Protein AF-A0A7J6MLP8-F1 (afdb_monomer_lite)

Sequence (323 aa):
MSVAGTSEKSMDPEAGYSSEPLSLLFGSACCRAPAQDYVPQVWLCFSTFCYLTLIATAVHICPDWTFDQYFQYGGRFAAWLFEHVPKAMVSLAIMFVFYILYRMRAQLGAALGLEEPSACEWFTVIGGDPLEWLPRELSGLLQSIERPSHDAVRQDLGSGTERTQLPSIVKSNDLFCEIRFGSNEIMRTRTYNNIGSRCSLRSALQLNVDTSHKGSSLVILVKSHTGAMSPELCRLSLSQREVIDLESNCLAYCDTTEPALYASQITGTAGFKWADSFFEEYHMIPRGRIWLRLSPIQDAGVKGYDFDDAELTVDEKLVSAAC

Secondary structure (DSSP, 8-state):
-----------------------S-S---------SSSHHHHHHHHHHHHHHHHHHHHHHH-TT--HHHHHHHHHHHHHHHHHHHHHHHHHHHHHHHHHHHHHHHHHHHHHTT---HHHHHHHHHH---TTSSS-HHHHHHHHHHS---GGGS-S-------------------EEEEEEETTS--EEPPPBPS-TT-------------SSSTT-EEEEEEEE--SSS--EEEEEEEEHHHHHHHHHHHHHHHHTS-HHHHHHHHTTSS-----GGGSEEEEPBSS-EEEE----------S----TT----------S---

Organism: Perkinsus chesapeaki (NCBI:txid330153)

pLDDT: mean 71.7, std 21.56, range [23.23, 98.06]

Structure (mmCIF, N/CA/C/O backbone):
data_AF-A0A7J6MLP8-F1
#
_entry.id   AF-A0A7J6MLP8-F1
#
loop_
_atom_site.group_PDB
_atom_site.id
_atom_site.type_symbol
_atom_site.label_atom_id
_atom_site.label_alt_id
_atom_site.label_comp_id
_atom_site.label_asym_id
_atom_site.label_entity_id
_atom_site.label_seq_id
_atom_site.pdbx_PDB_ins_code
_atom_site.Cartn_x
_atom_site.Cartn_y
_atom_site.Cartn_z
_atom_site.occupancy
_atom_site.B_iso_or_equiv
_atom_site.auth_seq_id
_atom_site.auth_comp_id
_atom_site.auth_asym_id
_atom_site.auth_atom_id
_atom_site.pdbx_PDB_model_num
ATOM 1 N N . MET A 1 1 ? -72.185 19.170 30.044 1.00 47.47 1 MET A N 1
ATOM 2 C CA . MET A 1 1 ? -73.231 19.783 29.195 1.00 47.47 1 MET A CA 1
ATOM 3 C C . MET A 1 1 ? -72.902 21.259 29.026 1.00 47.47 1 MET A C 1
ATOM 5 O O . MET A 1 1 ? -73.052 22.003 29.980 1.00 47.47 1 MET A O 1
ATOM 9 N N . SER A 1 2 ? -72.329 21.612 27.875 1.00 42.44 2 SER A N 1
ATOM 10 C CA . SER A 1 2 ? -71.905 22.940 27.378 1.00 42.44 2 SER A CA 1
ATOM 11 C C . SER A 1 2 ? -70.991 22.620 26.175 1.00 42.44 2 SER A C 1
ATOM 13 O O . SER A 1 2 ? -70.258 21.642 26.287 1.00 42.44 2 SER A O 1
ATOM 15 N N . VAL A 1 3 ? -70.934 23.261 25.009 1.00 42.25 3 VAL A N 1
ATOM 16 C CA . VAL A 1 3 ? -71.660 24.336 24.318 1.00 42.25 3 VAL A CA 1
ATOM 17 C C . VAL A 1 3 ? -71.315 24.149 22.821 1.00 42.25 3 VAL A C 1
ATOM 19 O O . VAL A 1 3 ? -70.331 23.499 22.475 1.00 42.25 3 VAL A O 1
ATOM 22 N N . ALA A 1 4 ? -72.177 24.680 21.959 1.00 48.50 4 ALA A N 1
ATOM 23 C CA . ALA A 1 4 ? -72.100 24.756 20.502 1.00 48.50 4 ALA A CA 1
ATOM 24 C C . ALA A 1 4 ? -70.848 25.462 19.926 1.00 48.50 4 ALA A C 1
ATOM 26 O O . ALA A 1 4 ? -70.193 26.241 20.613 1.00 48.50 4 ALA A O 1
ATOM 27 N N . GLY A 1 5 ? -70.598 25.273 18.622 1.00 41.00 5 GLY A N 1
ATOM 28 C CA . GLY A 1 5 ? -69.663 26.099 17.848 1.00 41.00 5 GLY A CA 1
ATOM 29 C C . GLY A 1 5 ? -69.389 25.585 16.431 1.00 41.00 5 GLY A C 1
ATOM 30 O O . GLY A 1 5 ? -68.389 24.921 16.196 1.00 41.00 5 GLY A O 1
ATOM 31 N N . THR A 1 6 ? -70.286 25.891 15.494 1.00 56.22 6 THR A N 1
ATOM 32 C CA . THR A 1 6 ? -70.113 25.787 14.030 1.00 56.22 6 THR A CA 1
ATOM 33 C C . THR A 1 6 ? -69.493 27.060 13.444 1.00 56.22 6 THR A C 1
ATOM 35 O O . THR A 1 6 ? -69.838 28.136 13.924 1.00 56.22 6 THR A O 1
ATOM 38 N N . SER A 1 7 ? -68.697 26.942 12.367 1.00 45.41 7 SER A N 1
ATOM 39 C CA . SER A 1 7 ? -68.606 27.858 11.192 1.00 45.41 7 SER A CA 1
ATOM 40 C C . SER A 1 7 ? -67.284 27.596 10.446 1.00 45.41 7 SER A C 1
ATOM 42 O O . SER A 1 7 ? -66.226 27.683 11.057 1.00 45.41 7 SER A O 1
ATOM 44 N N . GLU A 1 8 ? -67.304 27.070 9.211 1.00 46.97 8 GLU A N 1
ATOM 45 C CA . GLU A 1 8 ? -67.101 27.809 7.932 1.00 46.97 8 GLU A CA 1
ATOM 46 C C . GLU A 1 8 ? -65.915 28.797 7.976 1.00 46.97 8 GLU A C 1
ATOM 48 O O . GLU A 1 8 ? -65.874 29.663 8.841 1.00 46.97 8 GLU A O 1
ATOM 53 N N . LYS A 1 9 ? -64.951 28.799 7.042 1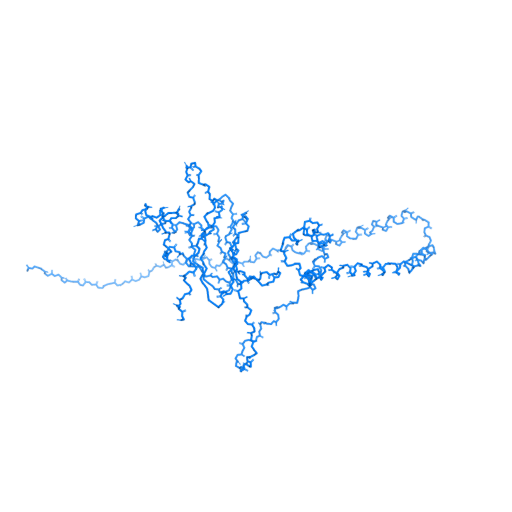.00 46.19 9 LYS A N 1
ATOM 54 C CA . LYS A 1 9 ? -65.157 28.982 5.596 1.00 46.19 9 LYS A CA 1
ATOM 55 C C . LYS A 1 9 ? -63.826 28.844 4.832 1.00 46.19 9 LYS A C 1
ATOM 57 O O . LYS A 1 9 ? -62.777 29.207 5.353 1.00 46.19 9 LYS A O 1
ATOM 62 N N . SER A 1 10 ? -63.906 28.369 3.590 1.00 56.56 10 SER A N 1
ATOM 63 C CA . SER A 1 10 ? -62.825 28.290 2.597 1.00 56.56 10 SER A CA 1
ATOM 64 C C . SER A 1 10 ? -62.309 29.657 2.138 1.00 56.56 10 SER A C 1
ATOM 66 O O . SER A 1 10 ? -63.129 30.547 1.900 1.00 56.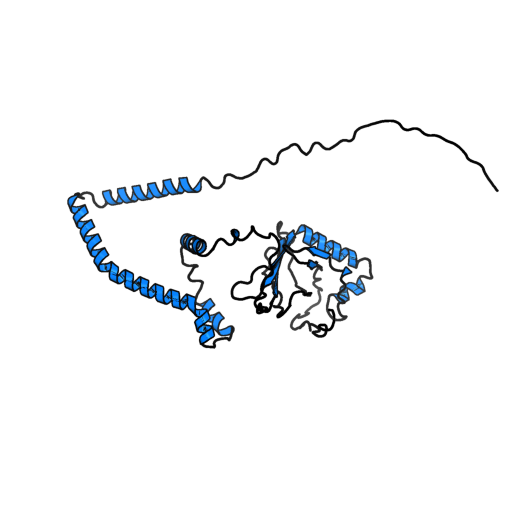56 10 SER A O 1
ATOM 68 N N . MET A 1 11 ? -61.007 29.762 1.853 1.00 45.56 11 MET A N 1
ATOM 69 C CA . MET A 1 11 ? -60.470 30.670 0.830 1.00 45.56 11 MET A CA 1
ATOM 70 C C . MET A 1 11 ? -58.994 30.341 0.532 1.00 45.56 11 MET A C 1
ATOM 72 O O . MET A 1 11 ? -58.119 30.678 1.321 1.00 45.56 11 MET A O 1
ATOM 76 N N . ASP A 1 12 ? -58.733 29.706 -0.613 1.00 52.53 12 ASP A N 1
ATOM 77 C CA . ASP A 1 12 ? -57.520 29.981 -1.399 1.00 52.53 12 ASP A CA 1
ATOM 78 C C . ASP A 1 12 ? -57.769 31.310 -2.139 1.00 52.53 12 ASP A C 1
ATOM 80 O O . ASP A 1 12 ? -58.921 31.563 -2.527 1.00 52.53 12 ASP A O 1
ATOM 84 N N . PRO A 1 13 ? -56.760 32.184 -2.329 1.00 57.34 13 PRO A N 1
ATOM 85 C CA . PRO A 1 13 ? -55.984 32.075 -3.567 1.00 57.34 13 PRO A CA 1
ATOM 86 C C . PRO A 1 13 ? -54.526 32.591 -3.528 1.00 57.34 13 PRO A C 1
ATOM 88 O O . PRO A 1 13 ? -54.127 33.398 -2.697 1.00 57.34 13 PRO A O 1
ATOM 91 N N . GLU A 1 14 ? -53.804 32.164 -4.567 1.00 40.06 14 GLU A N 1
ATOM 92 C CA . GLU A 1 14 ? -52.766 32.893 -5.312 1.00 40.06 14 GLU A CA 1
ATOM 93 C C . GLU A 1 14 ? -51.363 33.140 -4.716 1.00 40.06 14 GLU A C 1
ATOM 95 O O . GLU A 1 14 ? -51.122 33.973 -3.854 1.00 40.06 14 GLU A O 1
ATOM 100 N N . ALA A 1 15 ? -50.415 32.445 -5.359 1.00 44.78 15 ALA A N 1
ATOM 101 C CA . ALA A 1 15 ? -49.285 33.003 -6.109 1.00 44.78 15 ALA A CA 1
ATOM 102 C C . ALA A 1 15 ? -48.322 33.973 -5.399 1.00 44.78 15 ALA A C 1
ATOM 104 O O . ALA A 1 15 ? -48.631 35.132 -5.143 1.00 44.78 15 ALA A O 1
ATOM 105 N N . GLY A 1 16 ? -47.057 33.554 -5.285 1.00 38.72 16 GLY A N 1
ATOM 106 C CA . GLY A 1 16 ? -45.963 34.502 -5.089 1.00 38.72 16 GLY A CA 1
ATOM 107 C C . GLY A 1 16 ? -44.602 33.878 -4.799 1.00 38.72 16 GLY A C 1
ATOM 108 O O . GLY A 1 16 ? -44.262 33.669 -3.646 1.00 38.72 16 GLY A O 1
ATOM 109 N N . TYR A 1 17 ? -43.807 33.696 -5.857 1.00 42.09 17 TYR A N 1
ATOM 110 C CA . TYR A 1 17 ? -42.336 33.652 -5.855 1.00 42.09 17 TYR A CA 1
ATOM 111 C C . TYR A 1 17 ? -41.632 32.483 -5.141 1.00 42.09 17 TYR A C 1
ATOM 113 O O . TYR A 1 17 ? -41.118 32.604 -4.032 1.00 42.09 17 TYR A O 1
ATOM 121 N N . SER A 1 18 ? -41.446 31.385 -5.881 1.00 42.28 18 SER A N 1
ATOM 122 C CA . SER A 1 18 ? -40.300 30.493 -5.689 1.00 42.28 18 SER A CA 1
ATOM 123 C C . SER A 1 18 ? -39.035 31.191 -6.202 1.00 42.28 18 SER A C 1
ATOM 125 O O . SER A 1 18 ? -38.785 31.259 -7.407 1.00 42.28 18 SER A O 1
ATOM 127 N N . SER A 1 19 ? -38.232 31.736 -5.293 1.00 46.69 19 SER A N 1
ATOM 128 C CA . SER A 1 19 ? -36.859 32.139 -5.586 1.00 46.69 19 SER A CA 1
ATOM 129 C C . SER A 1 19 ? -35.996 30.883 -5.738 1.00 46.69 19 SER A C 1
ATOM 131 O O . SER A 1 19 ? -35.393 30.414 -4.773 1.00 46.69 19 SER A O 1
ATOM 133 N N . GLU A 1 20 ? -35.965 30.314 -6.942 1.00 46.53 20 GLU A N 1
ATOM 134 C CA . GLU A 1 20 ? -34.919 29.365 -7.315 1.00 46.53 20 GLU A CA 1
ATOM 135 C C . GLU A 1 20 ? -33.574 30.110 -7.365 1.00 46.53 20 GLU A C 1
ATOM 137 O O . GLU A 1 20 ? -33.460 31.129 -8.057 1.00 46.53 20 GLU A O 1
ATOM 142 N N . PRO A 1 21 ? -32.534 29.658 -6.643 1.00 47.53 21 PRO A N 1
ATOM 143 C CA . PRO A 1 21 ? -31.209 30.224 -6.804 1.00 47.53 21 PRO A CA 1
ATOM 144 C C . PRO A 1 21 ? -30.649 29.834 -8.178 1.00 47.53 21 PRO A C 1
ATOM 146 O O . PRO A 1 21 ? -30.318 28.682 -8.451 1.00 47.53 21 PRO A O 1
ATOM 149 N N . LEU A 1 22 ? -30.516 30.848 -9.032 1.00 47.91 22 LEU A N 1
ATOM 150 C CA . LEU A 1 22 ? -29.732 30.900 -10.268 1.00 47.91 22 LEU A CA 1
ATOM 151 C C . LEU A 1 22 ? -28.233 30.640 -9.991 1.00 47.91 22 LEU A C 1
ATOM 153 O O . LEU A 1 22 ? -27.398 31.534 -10.110 1.00 47.91 22 LEU A O 1
ATOM 157 N N . SER A 1 23 ? -27.865 29.416 -9.608 1.00 50.56 23 SER A N 1
ATOM 158 C CA . SER A 1 23 ? -26.462 29.004 -9.414 1.00 50.56 23 SER A CA 1
ATOM 159 C C . SER A 1 23 ? -25.991 27.902 -10.374 1.00 50.56 23 SER A C 1
ATOM 161 O O . SER A 1 23 ? -24.865 27.430 -10.259 1.00 50.56 23 SER A O 1
ATOM 163 N N . LEU A 1 24 ? -26.793 27.544 -11.384 1.00 47.94 24 LEU A N 1
ATOM 164 C CA . LEU A 1 24 ? -26.486 26.473 -12.349 1.00 47.94 24 LEU A CA 1
ATOM 165 C C . LEU A 1 24 ? -26.006 26.942 -13.738 1.00 47.94 24 LEU A C 1
ATOM 167 O O . LEU A 1 24 ? -26.039 26.167 -14.690 1.00 47.94 24 LEU A O 1
ATOM 171 N N . LEU A 1 25 ? -25.527 28.183 -13.882 1.00 45.25 25 LEU A N 1
ATOM 172 C CA . LEU A 1 25 ? -25.041 28.709 -15.173 1.00 45.25 25 LEU A CA 1
ATOM 173 C C . LEU A 1 25 ? -23.722 29.494 -15.087 1.00 45.25 25 LEU A C 1
ATOM 175 O O . LEU A 1 25 ? -23.484 30.409 -15.869 1.00 45.25 25 LEU A O 1
ATOM 179 N N . PHE A 1 26 ? -22.814 29.089 -14.200 1.00 43.75 26 PHE A N 1
ATOM 180 C CA . PHE A 1 26 ? -21.390 29.338 -14.424 1.00 43.75 26 PHE A CA 1
ATOM 181 C C . PHE A 1 26 ? -20.698 28.003 -14.627 1.00 43.75 26 PHE A C 1
ATOM 183 O O . PHE A 1 26 ? -20.477 27.231 -13.698 1.00 43.75 26 PHE A O 1
ATOM 190 N N . GLY A 1 27 ? -20.446 27.723 -15.904 1.00 43.41 27 GLY A N 1
ATOM 191 C CA . GLY A 1 27 ? -19.809 26.512 -16.364 1.00 43.41 27 GLY A CA 1
ATOM 192 C C . GLY A 1 27 ? -18.527 26.234 -15.594 1.00 43.41 27 GLY A C 1
ATOM 193 O O . GLY A 1 27 ? -17.646 27.086 -15.477 1.00 43.41 27 GLY A O 1
ATOM 194 N N . SER A 1 28 ? -18.409 24.991 -15.136 1.00 44.16 28 SER A N 1
ATOM 195 C CA . SER A 1 28 ? -17.126 24.354 -14.880 1.00 44.16 28 SER A CA 1
ATOM 196 C C . SER A 1 28 ? -16.367 24.249 -16.204 1.00 44.16 28 SER A C 1
ATOM 198 O O . SER A 1 28 ? -16.255 23.185 -16.811 1.00 44.16 28 SER A O 1
ATOM 200 N N . ALA A 1 29 ? -15.845 25.382 -16.668 1.00 43.12 29 ALA A N 1
ATOM 201 C CA . ALA A 1 29 ? -14.726 25.429 -17.581 1.00 43.12 29 ALA A CA 1
ATOM 202 C C . ALA A 1 29 ? -13.531 24.848 -16.823 1.00 43.12 29 ALA A C 1
ATOM 204 O O . ALA A 1 29 ? -12.797 25.545 -16.136 1.00 43.12 29 ALA A O 1
ATOM 205 N N . CYS A 1 30 ? -13.436 23.522 -16.866 1.00 45.97 30 CYS A N 1
ATOM 206 C CA . CYS A 1 30 ? -12.238 22.814 -17.274 1.00 45.97 30 CYS A CA 1
ATOM 207 C C . CYS A 1 30 ? -10.933 23.580 -16.979 1.00 45.97 30 CYS A C 1
ATOM 209 O O . CYS A 1 30 ? -10.235 24.015 -17.892 1.00 45.97 30 CYS A O 1
ATOM 211 N N . CYS A 1 31 ? -10.567 23.701 -15.701 1.00 46.97 31 CYS A N 1
ATOM 212 C CA . CYS A 1 31 ? -9.193 23.987 -15.288 1.00 46.97 31 CYS A CA 1
ATOM 213 C C . CYS A 1 31 ? -8.330 22.742 -15.549 1.00 46.97 31 CYS A C 1
ATOM 215 O O . CYS A 1 31 ? -7.782 22.129 -14.635 1.00 46.97 31 CYS A O 1
ATOM 217 N N . ARG A 1 32 ? -8.239 22.328 -16.815 1.00 47.62 32 ARG A N 1
ATOM 218 C CA . ARG A 1 32 ? -7.214 21.403 -17.284 1.00 47.62 32 ARG A CA 1
ATOM 219 C C . ARG A 1 32 ? -5.984 22.265 -17.529 1.00 47.62 32 ARG A C 1
ATOM 221 O O . ARG A 1 32 ? -5.843 22.862 -18.589 1.00 47.62 32 ARG A O 1
ATOM 228 N N . ALA A 1 33 ? -5.164 22.412 -16.493 1.00 46.22 33 ALA A N 1
ATOM 229 C CA . ALA A 1 33 ? -3.902 23.131 -16.575 1.00 46.22 33 ALA A CA 1
ATOM 230 C C . ALA A 1 33 ? -3.068 22.576 -17.753 1.00 46.22 33 ALA A C 1
ATOM 232 O O . ALA A 1 33 ? -2.762 21.380 -17.752 1.00 46.22 33 ALA A O 1
ATOM 233 N N . PRO A 1 34 ? -2.692 23.392 -18.754 1.00 51.44 34 PRO A N 1
ATOM 234 C CA . PRO A 1 34 ? -1.777 22.984 -19.814 1.00 51.44 34 PRO A CA 1
ATOM 235 C C . PRO A 1 34 ? -0.342 23.029 -19.271 1.00 51.44 34 PRO A C 1
ATOM 237 O O . PRO A 1 34 ? 0.439 23.917 -19.593 1.00 51.44 34 PRO A O 1
ATOM 240 N N . ALA A 1 35 ? -0.000 22.106 -18.372 1.00 51.00 35 ALA A N 1
ATOM 241 C CA . ALA A 1 35 ? 1.326 22.060 -17.751 1.00 51.00 35 ALA A CA 1
ATOM 242 C C . ALA A 1 35 ? 2.314 21.128 -18.480 1.00 51.00 35 ALA A C 1
ATOM 244 O O . ALA A 1 35 ? 3.440 20.968 -18.018 1.00 51.00 35 ALA A O 1
ATOM 245 N N . GLN A 1 36 ? 1.924 20.501 -19.598 1.00 53.94 36 GLN A N 1
ATOM 246 C CA . GLN A 1 36 ? 2.657 19.345 -20.134 1.00 53.94 36 GLN A CA 1
ATOM 247 C C . GLN A 1 36 ? 3.351 19.548 -21.492 1.00 53.94 36 GLN A C 1
ATOM 249 O O . GLN A 1 36 ? 4.053 18.645 -21.934 1.00 53.94 36 GLN A O 1
ATOM 254 N N . ASP A 1 37 ? 3.272 20.738 -22.101 1.00 54.44 37 ASP A N 1
ATOM 255 C CA . ASP A 1 37 ? 3.824 20.965 -23.453 1.00 54.44 37 ASP A CA 1
ATOM 256 C C . ASP A 1 37 ? 5.150 21.756 -23.499 1.00 54.44 37 ASP A C 1
ATOM 258 O O . ASP A 1 37 ? 5.745 21.899 -24.566 1.00 54.44 37 ASP A O 1
ATOM 262 N N . TYR A 1 38 ? 5.677 22.236 -22.363 1.00 56.50 38 TYR A N 1
ATOM 263 C CA . TYR A 1 38 ? 6.910 23.051 -22.340 1.00 56.50 38 TYR A CA 1
ATOM 264 C C . TYR A 1 38 ? 8.215 22.256 -22.162 1.00 56.50 38 TYR A C 1
ATOM 266 O O . TYR A 1 38 ? 9.290 22.742 -22.516 1.00 56.50 38 TYR A O 1
ATOM 274 N N . VAL A 1 39 ? 8.147 21.020 -21.659 1.00 63.91 39 VAL A N 1
ATOM 275 C CA . VAL A 1 39 ? 9.326 20.160 -21.447 1.00 63.91 39 VAL A CA 1
ATOM 276 C C . VAL A 1 39 ? 10.083 19.810 -22.747 1.00 63.91 39 VAL A C 1
ATOM 278 O O . VAL A 1 39 ? 11.316 19.878 -22.731 1.00 63.91 39 VAL A O 1
ATOM 281 N N . PRO A 1 40 ? 9.435 19.499 -23.893 1.00 72.62 40 PRO A N 1
ATOM 282 C CA . PRO A 1 40 ? 10.177 19.086 -25.087 1.00 72.62 40 PRO A CA 1
ATOM 283 C C . PRO A 1 40 ? 10.980 20.223 -25.741 1.00 72.62 40 PRO A C 1
ATOM 285 O O . PRO A 1 40 ? 12.038 19.968 -26.313 1.00 72.62 40 PRO A O 1
ATOM 288 N N . GLN A 1 41 ? 10.536 21.482 -25.635 1.00 80.88 41 GLN A N 1
ATOM 289 C CA . GLN A 1 41 ? 11.230 22.616 -26.265 1.00 80.88 41 GLN A CA 1
ATOM 290 C C . GLN A 1 41 ? 12.521 22.993 -25.530 1.00 80.88 41 GLN A C 1
ATOM 292 O O . GLN A 1 41 ? 13.547 23.229 -26.167 1.00 80.88 41 GLN A O 1
ATOM 297 N N . VAL A 1 42 ? 12.500 22.995 -24.193 1.00 82.81 42 VAL A N 1
ATOM 298 C CA . VAL A 1 42 ? 13.695 23.287 -23.383 1.00 82.81 42 VAL A CA 1
ATOM 299 C C . VAL A 1 42 ? 14.760 22.206 -23.586 1.00 82.81 42 VAL A C 1
ATOM 301 O O . VAL A 1 42 ? 15.937 22.528 -23.755 1.00 82.81 42 VAL A O 1
ATOM 304 N N . TRP A 1 43 ? 14.349 20.935 -23.651 1.00 83.94 43 TRP A N 1
ATOM 305 C CA . TRP A 1 43 ? 15.262 19.816 -23.895 1.00 83.94 43 TRP A CA 1
ATOM 306 C C . TRP A 1 43 ? 15.900 19.873 -25.290 1.00 83.94 43 TRP A C 1
ATOM 308 O O . TRP A 1 43 ? 17.110 19.681 -25.420 1.00 83.94 43 TRP A O 1
ATOM 318 N N . LEU A 1 44 ? 15.130 20.224 -26.328 1.00 86.56 44 LEU A N 1
ATOM 319 C CA . LEU A 1 44 ? 15.653 20.370 -27.690 1.00 86.56 44 LEU A CA 1
ATOM 320 C C . LEU A 1 44 ? 16.686 21.506 -27.792 1.00 86.56 44 LEU A C 1
ATOM 322 O O . LEU A 1 44 ? 17.754 21.322 -28.384 1.00 86.56 44 LEU A O 1
ATOM 326 N N . CYS A 1 45 ? 16.400 22.663 -27.186 1.00 91.38 45 CYS A N 1
ATOM 327 C CA . CYS A 1 45 ? 17.328 23.795 -27.151 1.00 91.38 45 CYS A CA 1
ATOM 328 C C . CYS A 1 45 ? 18.623 23.440 -26.410 1.00 91.38 45 CYS A C 1
ATOM 330 O O . CYS A 1 45 ? 19.714 23.724 -26.908 1.00 91.38 45 CYS A O 1
ATOM 332 N N . PHE A 1 46 ? 18.512 22.770 -25.260 1.00 92.38 46 PHE A N 1
ATOM 333 C CA . PHE A 1 46 ? 19.667 22.321 -24.486 1.00 92.38 46 PHE A CA 1
ATOM 334 C C . PHE A 1 46 ? 20.512 21.294 -25.255 1.00 92.38 46 PHE A C 1
ATOM 336 O O . PHE A 1 46 ? 21.720 21.475 -25.391 1.00 92.38 46 PHE A O 1
ATOM 343 N N . SER A 1 47 ? 19.883 20.272 -25.846 1.00 87.44 47 SER A N 1
ATOM 344 C CA . SER A 1 47 ? 20.573 19.263 -26.663 1.00 87.44 47 SER A CA 1
ATOM 345 C C . SER A 1 47 ? 21.304 19.895 -27.850 1.00 87.44 47 SER A C 1
ATOM 347 O O . SER A 1 47 ? 22.450 19.546 -28.137 1.00 87.44 47 SER A O 1
ATOM 349 N N . THR A 1 48 ? 20.671 20.858 -28.525 1.00 92.19 48 THR A N 1
ATOM 350 C CA . THR A 1 48 ? 21.280 21.573 -29.657 1.00 92.19 48 THR A CA 1
ATOM 351 C C . THR A 1 48 ? 22.485 22.395 -29.204 1.00 92.19 48 THR A C 1
ATOM 353 O O . THR A 1 48 ? 23.535 22.351 -29.844 1.00 92.19 48 THR A O 1
ATOM 356 N N . PHE A 1 49 ? 22.375 23.095 -28.072 1.00 95.81 49 PHE A N 1
ATOM 357 C CA . PHE A 1 49 ? 23.486 23.847 -27.490 1.00 95.81 49 PHE A CA 1
ATOM 358 C C . PHE A 1 49 ? 24.662 22.936 -27.112 1.00 95.81 49 PHE A C 1
ATOM 360 O O . PHE A 1 49 ? 25.808 23.244 -27.452 1.00 95.81 49 PHE A O 1
ATOM 367 N N . CYS A 1 50 ? 24.398 21.787 -26.480 1.00 92.75 50 CYS A N 1
ATOM 368 C CA . CYS A 1 50 ? 25.430 20.803 -26.160 1.00 92.75 50 CYS A CA 1
ATOM 369 C C . CYS A 1 50 ? 26.127 20.285 -27.424 1.00 92.75 50 CYS A C 1
ATOM 371 O O . CYS A 1 50 ? 27.355 20.259 -27.458 1.00 92.75 50 CYS A O 1
ATOM 373 N N . TYR A 1 51 ? 25.372 19.949 -28.475 1.00 90.75 51 TYR A N 1
ATOM 374 C CA . TYR A 1 51 ? 25.930 19.502 -29.755 1.00 90.75 51 TYR A CA 1
ATOM 375 C C . TYR A 1 51 ? 26.823 20.558 -30.408 1.00 90.75 51 TYR A C 1
ATOM 377 O O . TYR A 1 51 ? 27.947 20.253 -30.807 1.00 90.75 51 TYR A O 1
ATOM 385 N N . LEU A 1 52 ? 26.349 21.803 -30.493 1.00 90.94 52 LEU A N 1
ATOM 386 C CA . LEU A 1 52 ? 27.120 22.904 -31.071 1.00 90.94 52 LEU A CA 1
ATOM 387 C C . LEU A 1 52 ? 28.388 23.190 -30.263 1.00 90.94 52 LEU A C 1
ATOM 389 O O . LEU A 1 52 ? 29.442 23.409 -30.854 1.00 90.94 52 LEU A O 1
ATOM 393 N N . THR A 1 53 ? 28.308 23.127 -28.932 1.00 91.19 53 THR A N 1
ATOM 394 C CA . THR A 1 53 ? 29.479 23.273 -28.057 1.00 91.19 53 THR A CA 1
ATOM 395 C C . THR A 1 53 ? 30.492 22.161 -28.316 1.00 91.19 53 THR A C 1
ATOM 397 O O . THR A 1 53 ? 31.669 22.447 -28.501 1.00 91.19 53 THR A O 1
ATOM 400 N N . LEU A 1 54 ? 30.042 20.907 -28.421 1.00 89.50 54 LEU A N 1
ATOM 401 C CA . LEU A 1 54 ? 30.905 19.756 -28.707 1.00 89.50 54 LEU A CA 1
ATOM 402 C C . LEU A 1 54 ? 31.607 19.891 -30.066 1.00 89.50 54 LEU A C 1
ATOM 404 O O . LEU A 1 54 ? 32.810 19.652 -30.164 1.00 89.50 54 LEU A O 1
ATOM 408 N N . ILE A 1 55 ? 30.877 20.332 -31.096 1.00 83.31 55 ILE A N 1
ATOM 409 C CA . ILE A 1 55 ? 31.428 20.588 -32.433 1.00 83.31 55 ILE A CA 1
ATOM 410 C C . ILE A 1 55 ? 32.443 21.735 -32.384 1.00 83.31 55 ILE A C 1
ATOM 412 O O . ILE A 1 55 ? 33.545 21.593 -32.908 1.00 83.31 55 ILE A O 1
ATOM 416 N N . ALA A 1 56 ? 32.113 22.852 -31.733 1.00 82.12 56 ALA A N 1
ATOM 417 C CA . ALA A 1 56 ? 33.014 23.996 -31.611 1.00 82.12 56 ALA A CA 1
ATOM 418 C C . ALA A 1 56 ? 34.298 23.631 -30.852 1.00 82.12 56 ALA A C 1
ATOM 420 O O . ALA A 1 56 ? 35.393 23.993 -31.281 1.00 82.12 56 ALA A O 1
ATOM 421 N N . THR A 1 57 ? 34.185 22.862 -29.765 1.00 85.94 57 THR A N 1
ATOM 422 C CA . THR A 1 57 ? 35.334 22.334 -29.023 1.00 85.94 57 THR A CA 1
ATOM 423 C C . THR A 1 57 ? 36.172 21.391 -29.886 1.00 85.94 57 THR A C 1
ATOM 425 O O . THR A 1 57 ? 37.393 21.513 -29.885 1.00 85.94 57 THR A O 1
ATOM 428 N N . ALA A 1 58 ? 35.551 20.503 -30.669 1.00 81.25 58 ALA A N 1
ATOM 429 C CA . ALA A 1 58 ? 36.271 19.612 -31.580 1.00 81.25 58 ALA A CA 1
ATOM 430 C C . ALA A 1 58 ? 37.044 20.388 -32.662 1.00 81.25 58 ALA A C 1
ATOM 432 O O . ALA A 1 58 ? 38.212 20.096 -32.907 1.00 81.25 58 ALA A O 1
ATOM 433 N N . VAL A 1 59 ? 36.430 21.419 -33.253 1.00 81.06 59 VAL A N 1
ATOM 434 C CA . VAL A 1 59 ? 37.087 22.306 -34.231 1.00 81.06 59 VAL A CA 1
ATOM 435 C C . VAL A 1 59 ? 38.237 23.086 -33.587 1.00 81.06 59 VAL A C 1
ATOM 437 O O . VAL A 1 59 ? 39.288 23.246 -34.200 1.00 81.06 59 VAL A O 1
ATOM 440 N N . HIS A 1 60 ? 38.071 23.549 -32.345 1.00 81.56 60 HIS A N 1
ATOM 441 C CA . HIS A 1 60 ? 39.098 24.324 -31.647 1.00 81.56 60 HIS A CA 1
ATOM 442 C C . HIS A 1 60 ? 40.300 23.477 -31.205 1.00 81.56 60 HIS A C 1
ATOM 444 O O . HIS A 1 60 ? 41.436 23.936 -31.285 1.00 81.56 60 HIS A O 1
ATOM 450 N N . ILE A 1 61 ? 40.063 22.241 -30.754 1.00 82.19 61 ILE A N 1
ATOM 451 C CA . ILE A 1 61 ? 41.124 21.308 -30.342 1.00 82.19 61 ILE A CA 1
ATOM 452 C C . ILE A 1 61 ? 41.882 20.756 -31.559 1.00 82.19 61 ILE A C 1
ATOM 454 O O . ILE A 1 61 ? 43.065 20.435 -31.448 1.00 82.19 61 ILE A O 1
ATOM 458 N N . CYS A 1 62 ? 41.232 20.661 -32.722 1.00 77.12 62 CYS A N 1
ATOM 459 C CA . CYS A 1 62 ? 41.816 20.084 -33.932 1.00 77.12 62 CYS A CA 1
ATOM 460 C C . CYS A 1 62 ? 41.833 21.089 -35.104 1.00 77.12 62 CYS A C 1
ATOM 462 O O . CYS A 1 62 ? 41.131 20.871 -36.094 1.00 77.12 62 CYS A O 1
ATOM 464 N N . PRO A 1 63 ? 42.638 22.170 -35.030 1.00 72.31 63 PRO A N 1
ATOM 465 C CA . PRO A 1 63 ? 42.640 23.236 -36.037 1.00 72.31 63 PRO A CA 1
ATOM 466 C C . PRO A 1 63 ? 43.134 22.792 -37.426 1.00 72.31 63 PRO A C 1
ATOM 468 O O . PRO A 1 63 ? 42.739 23.389 -38.422 1.00 72.31 63 PRO A O 1
ATOM 471 N N . ASP A 1 64 ? 43.928 21.717 -37.509 1.00 77.81 64 ASP A N 1
ATOM 472 C CA . ASP A 1 64 ? 44.537 21.221 -38.756 1.00 77.81 64 ASP A CA 1
ATOM 473 C C . ASP A 1 64 ? 43.891 19.927 -39.283 1.00 77.81 64 ASP A C 1
ATOM 475 O O . ASP A 1 64 ? 44.523 19.141 -39.997 1.00 77.81 64 ASP A O 1
ATOM 479 N N . TRP A 1 65 ? 42.631 19.665 -38.921 1.00 74.31 65 TRP A N 1
ATOM 480 C CA . TRP A 1 65 ? 41.962 18.429 -39.316 1.00 74.31 65 TRP A CA 1
ATOM 481 C C . TRP A 1 65 ? 41.680 18.402 -40.827 1.00 74.31 65 TRP A C 1
ATOM 483 O O . TRP A 1 65 ? 40.729 19.008 -41.320 1.00 74.31 65 TRP A O 1
ATOM 493 N N . THR A 1 66 ? 42.485 17.656 -41.585 1.00 81.19 66 THR A N 1
ATOM 494 C CA . THR A 1 66 ? 42.164 17.343 -42.983 1.00 81.19 66 THR A CA 1
ATOM 495 C C . THR A 1 66 ? 41.118 16.228 -43.057 1.00 81.19 66 THR A C 1
ATOM 497 O O . THR A 1 66 ? 41.109 15.304 -42.243 1.00 81.19 66 THR A O 1
ATOM 500 N N . PHE A 1 67 ? 40.244 16.267 -44.068 1.00 72.75 67 PHE A N 1
ATOM 501 C CA . PHE A 1 67 ? 39.242 15.213 -44.291 1.00 72.75 67 PHE A CA 1
ATOM 502 C C . PHE A 1 67 ? 39.881 13.814 -44.348 1.00 72.75 67 PHE A C 1
ATOM 504 O O . PHE A 1 67 ? 39.322 12.859 -43.829 1.00 72.75 67 PHE A O 1
ATOM 511 N N . ASP A 1 68 ? 41.100 13.696 -44.879 1.00 78.50 68 ASP A N 1
ATOM 512 C CA . ASP A 1 68 ? 41.844 12.434 -44.904 1.00 78.50 68 ASP A CA 1
ATOM 513 C C . ASP A 1 68 ? 42.201 11.919 -43.494 1.00 78.50 68 ASP A C 1
ATOM 515 O O . ASP A 1 68 ? 41.940 10.761 -43.160 1.00 78.50 68 ASP A O 1
ATOM 519 N N . GLN A 1 69 ? 42.693 12.791 -42.606 1.00 81.44 69 GLN A N 1
ATOM 520 C CA . GLN A 1 69 ? 42.943 12.427 -41.208 1.00 81.44 69 GLN A CA 1
ATOM 521 C C . GLN A 1 69 ? 41.654 11.989 -40.492 1.00 81.44 69 GLN A C 1
ATOM 523 O O . GLN A 1 69 ? 41.712 11.126 -39.618 1.00 81.44 69 GLN A O 1
ATOM 528 N N . TYR A 1 70 ? 40.483 12.522 -40.876 1.00 79.56 70 TYR A N 1
ATOM 529 C CA . TYR A 1 70 ? 39.188 12.107 -40.311 1.00 79.56 70 TYR A CA 1
ATOM 530 C C . TYR A 1 70 ? 38.923 10.630 -40.569 1.00 79.56 70 TYR A C 1
ATOM 532 O O . TYR A 1 70 ? 38.656 9.883 -39.628 1.00 79.56 70 TYR A O 1
ATOM 540 N N . PHE A 1 71 ? 39.067 10.185 -41.819 1.00 85.12 71 PHE A N 1
ATOM 541 C CA . PHE A 1 71 ? 38.874 8.774 -42.156 1.00 85.12 71 PHE A CA 1
ATOM 542 C C . PHE A 1 71 ? 39.929 7.880 -41.523 1.00 85.12 71 PHE A C 1
ATOM 544 O O . PHE A 1 71 ? 39.598 6.779 -41.088 1.00 85.12 71 PHE A O 1
ATOM 551 N N . GLN A 1 72 ? 41.175 8.344 -41.408 1.00 87.44 72 GLN A N 1
ATOM 552 C CA . GLN A 1 72 ? 42.221 7.566 -40.746 1.00 87.44 72 GLN A CA 1
ATOM 553 C C . GLN A 1 72 ? 41.923 7.354 -39.254 1.00 87.44 72 GLN A C 1
ATOM 555 O O . GLN A 1 72 ? 42.004 6.222 -38.768 1.00 87.44 72 GLN A O 1
ATOM 560 N N . TYR A 1 73 ? 41.538 8.403 -38.520 1.00 84.56 73 TYR A N 1
ATOM 561 C CA . TYR A 1 73 ? 41.168 8.273 -37.106 1.00 84.56 73 TYR A CA 1
ATOM 562 C C . TYR A 1 73 ? 39.852 7.516 -36.918 1.00 84.56 73 TYR A C 1
ATOM 564 O O . TYR A 1 73 ? 39.775 6.659 -36.039 1.00 84.56 73 TYR A O 1
ATOM 572 N N . GLY A 1 74 ? 38.858 7.753 -37.776 1.00 86.31 74 GLY A N 1
ATOM 573 C CA . GLY A 1 74 ? 37.603 7.001 -37.783 1.00 86.31 74 GLY A CA 1
ATOM 574 C C . GLY A 1 74 ? 37.825 5.509 -38.039 1.00 86.31 74 GLY A C 1
ATOM 575 O O . GLY A 1 74 ? 37.275 4.673 -37.326 1.00 86.31 74 GLY A O 1
ATOM 576 N N . GLY A 1 75 ? 38.699 5.163 -38.986 1.00 92.38 75 GLY A N 1
ATOM 577 C CA . GLY A 1 75 ? 39.087 3.783 -39.274 1.00 92.38 75 GLY A CA 1
ATOM 578 C C . GLY A 1 75 ? 39.823 3.120 -38.110 1.00 92.38 75 GLY A C 1
ATOM 579 O O . GLY A 1 75 ? 39.501 1.990 -37.749 1.00 92.38 75 GLY A O 1
ATOM 580 N N . ARG A 1 76 ? 40.761 3.828 -37.462 1.00 92.38 76 ARG A N 1
ATOM 581 C CA . ARG A 1 76 ? 41.445 3.334 -36.251 1.00 92.38 76 ARG A CA 1
ATOM 582 C C . ARG A 1 76 ? 40.480 3.135 -35.088 1.00 92.38 76 ARG A C 1
ATOM 584 O O . ARG A 1 76 ? 40.581 2.132 -34.391 1.00 92.38 76 ARG A O 1
ATOM 591 N N . PHE A 1 77 ? 39.538 4.055 -34.901 1.00 89.25 77 PHE A N 1
ATOM 592 C CA . PHE A 1 77 ? 38.499 3.930 -33.886 1.00 89.25 77 PHE A CA 1
ATOM 593 C C . PHE A 1 77 ? 37.579 2.739 -34.168 1.00 89.25 77 PHE A C 1
ATOM 595 O O . PHE A 1 77 ? 37.323 1.947 -33.267 1.00 89.25 77 PHE A O 1
ATOM 602 N N . ALA A 1 78 ? 37.139 2.557 -35.416 1.00 90.06 78 ALA A N 1
ATOM 603 C CA . ALA A 1 78 ? 36.332 1.407 -35.809 1.00 90.06 78 ALA A CA 1
ATOM 604 C C . ALA A 1 78 ? 37.091 0.086 -35.600 1.00 90.06 78 ALA A C 1
ATOM 606 O O . ALA A 1 78 ? 36.540 -0.845 -35.020 1.00 90.06 78 ALA A O 1
ATOM 607 N N . ALA A 1 79 ? 38.363 0.011 -36.002 1.00 95.81 79 ALA A N 1
ATOM 608 C CA . ALA A 1 79 ? 39.207 -1.161 -35.771 1.00 95.81 79 ALA A CA 1
ATOM 609 C C . ALA A 1 79 ? 39.374 -1.461 -34.271 1.00 95.81 79 ALA A C 1
ATOM 611 O O . ALA A 1 79 ? 39.170 -2.599 -33.851 1.00 95.81 79 ALA A O 1
ATOM 612 N N . TRP A 1 80 ? 39.657 -0.436 -33.459 1.00 95.88 80 TRP A N 1
ATOM 613 C CA . TRP A 1 80 ? 39.717 -0.553 -32.001 1.00 95.88 80 TRP A CA 1
ATOM 614 C C . TRP A 1 80 ? 38.385 -1.039 -31.416 1.00 95.88 80 TRP A C 1
ATOM 616 O O . TRP A 1 80 ? 38.377 -1.920 -30.557 1.00 95.88 80 TRP A O 1
ATOM 626 N N . LEU A 1 81 ? 37.255 -0.521 -31.907 1.00 93.75 81 LEU A N 1
ATOM 627 C CA . LEU A 1 81 ? 35.925 -0.944 -31.478 1.00 93.75 81 LEU A CA 1
ATOM 628 C C . LEU A 1 81 ? 35.716 -2.431 -31.782 1.00 93.75 81 LEU A C 1
ATOM 630 O O . LEU A 1 81 ? 35.391 -3.189 -30.873 1.00 93.75 81 LEU A O 1
ATOM 634 N N . PHE A 1 82 ? 35.968 -2.871 -33.018 1.00 96.12 82 PHE A N 1
ATOM 635 C CA . PHE A 1 82 ? 35.839 -4.279 -33.409 1.00 96.12 82 PHE A CA 1
ATOM 636 C C . PHE A 1 82 ? 36.765 -5.208 -32.616 1.00 96.12 82 PHE A C 1
ATOM 638 O O . PHE A 1 82 ? 36.355 -6.312 -32.264 1.00 96.12 82 PHE A O 1
ATOM 645 N N . GLU A 1 83 ? 37.972 -4.758 -32.273 1.00 97.38 83 GLU A N 1
ATOM 646 C CA . GLU A 1 83 ? 38.895 -5.504 -31.411 1.00 97.38 83 GLU A CA 1
ATOM 647 C C . GLU A 1 83 ? 38.344 -5.691 -29.984 1.00 97.38 83 GLU A C 1
ATOM 649 O O . GLU A 1 83 ? 38.583 -6.715 -29.338 1.00 97.38 83 GLU A O 1
ATOM 654 N N . HIS A 1 84 ? 37.570 -4.723 -29.483 1.00 96.19 84 HIS A N 1
ATOM 655 C CA . HIS A 1 84 ? 37.034 -4.733 -28.119 1.00 96.19 84 HIS A CA 1
ATOM 656 C C . HIS A 1 84 ? 35.604 -5.277 -28.012 1.00 96.19 84 HIS A C 1
ATOM 658 O O . HIS A 1 84 ? 35.200 -5.671 -26.915 1.00 96.19 84 HIS A O 1
ATOM 664 N N . VAL A 1 85 ? 34.860 -5.382 -29.118 1.00 95.44 85 VAL A N 1
ATOM 665 C CA . VAL A 1 85 ? 33.506 -5.968 -29.152 1.00 95.44 85 VAL A CA 1
ATOM 666 C C . VAL A 1 85 ? 33.450 -7.351 -28.483 1.00 95.44 85 VAL A C 1
ATOM 668 O O . VAL A 1 85 ? 32.577 -7.545 -27.636 1.00 95.44 85 VAL A O 1
ATOM 671 N N . PRO A 1 86 ? 34.373 -8.301 -28.739 1.00 96.94 86 PRO A N 1
ATOM 672 C CA . PRO A 1 86 ? 34.356 -9.594 -28.053 1.00 96.94 86 PRO A CA 1
ATOM 673 C C . PRO A 1 86 ? 34.483 -9.470 -26.528 1.00 96.94 86 PRO A C 1
ATOM 675 O O . PRO A 1 86 ? 33.764 -10.145 -25.793 1.00 96.94 86 PRO A O 1
ATOM 678 N N . LYS A 1 87 ? 35.344 -8.569 -26.033 1.00 95.69 87 LYS A N 1
ATOM 679 C CA . LYS A 1 87 ? 35.519 -8.324 -24.588 1.00 95.69 87 LYS A CA 1
ATOM 680 C C . LYS A 1 87 ? 34.252 -7.723 -23.974 1.00 95.69 87 LYS A C 1
ATOM 682 O O . LYS A 1 87 ? 33.845 -8.130 -22.887 1.00 95.69 87 LYS A O 1
ATOM 687 N N . ALA A 1 88 ? 33.609 -6.796 -24.685 1.00 91.75 88 ALA A N 1
ATOM 688 C CA . ALA A 1 88 ? 32.340 -6.208 -24.268 1.00 91.75 88 ALA A CA 1
ATOM 689 C C . ALA A 1 88 ? 31.222 -7.263 -24.198 1.00 91.75 88 ALA A C 1
ATOM 691 O O . ALA A 1 88 ? 30.494 -7.308 -23.209 1.00 91.75 88 ALA A O 1
ATOM 692 N N . MET A 1 89 ? 31.137 -8.160 -25.187 1.00 94.62 89 MET A N 1
ATOM 693 C CA . MET A 1 89 ? 30.164 -9.261 -25.199 1.00 94.62 89 MET A CA 1
ATOM 694 C C . MET A 1 89 ? 30.379 -10.235 -24.035 1.00 94.62 89 MET A C 1
ATOM 696 O O . MET A 1 89 ? 29.410 -10.651 -23.406 1.00 94.62 89 MET A O 1
ATOM 700 N N . VAL A 1 90 ? 31.633 -10.558 -23.701 1.00 96.62 90 VAL A N 1
ATOM 701 C CA . VAL A 1 90 ? 31.955 -11.393 -22.530 1.00 96.62 90 VAL A CA 1
ATOM 702 C C . VAL A 1 90 ? 31.542 -10.701 -21.230 1.00 96.62 90 VAL A C 1
ATOM 704 O O . VAL A 1 90 ? 30.899 -11.323 -20.389 1.00 96.62 90 VAL A O 1
ATOM 707 N N . SER A 1 91 ? 31.852 -9.411 -21.074 1.00 93.56 91 SER A N 1
ATOM 708 C CA . SER A 1 91 ? 31.436 -8.633 -19.899 1.00 93.56 91 SER A CA 1
ATOM 709 C C . SER A 1 91 ? 29.908 -8.598 -19.752 1.00 93.56 91 SER A C 1
ATOM 711 O O . SER A 1 91 ? 29.374 -8.852 -18.671 1.00 93.56 91 SER A O 1
ATOM 713 N N . LEU A 1 92 ? 29.188 -8.387 -20.858 1.00 90.25 92 LEU A N 1
ATOM 714 C CA . LEU A 1 92 ? 27.725 -8.386 -20.881 1.00 90.25 92 LEU A CA 1
ATOM 715 C C . LEU A 1 92 ? 27.153 -9.767 -20.536 1.00 90.25 92 LEU A C 1
ATOM 717 O O . LEU A 1 92 ? 26.207 -9.854 -19.756 1.00 90.25 92 LEU A O 1
ATOM 721 N N . ALA A 1 93 ? 27.751 -10.847 -21.042 1.00 95.62 93 ALA A N 1
ATOM 722 C CA . ALA A 1 93 ? 27.352 -12.209 -20.698 1.00 95.62 93 ALA A CA 1
ATOM 723 C C . ALA A 1 93 ? 27.539 -12.505 -19.200 1.00 95.62 93 ALA A C 1
ATOM 725 O O . ALA A 1 93 ? 26.648 -13.080 -18.579 1.00 95.62 93 ALA A O 1
ATOM 726 N N . ILE A 1 94 ? 28.649 -12.065 -18.597 1.00 95.69 94 ILE A N 1
ATOM 727 C CA . ILE A 1 94 ? 28.886 -12.198 -17.151 1.00 95.69 94 ILE A CA 1
ATOM 728 C C . ILE A 1 94 ? 27.807 -11.444 -16.364 1.00 95.69 94 ILE A C 1
ATOM 730 O O . ILE A 1 94 ? 27.175 -12.020 -15.478 1.00 95.69 94 ILE A O 1
ATOM 734 N N . MET A 1 95 ? 27.537 -10.187 -16.726 1.00 91.38 95 MET A N 1
ATOM 735 C CA . MET A 1 95 ? 26.471 -9.388 -16.110 1.00 91.38 95 MET A CA 1
ATOM 736 C C . MET A 1 95 ? 25.097 -10.055 -16.249 1.00 91.38 95 MET A C 1
ATOM 738 O O . MET A 1 95 ? 24.311 -10.056 -15.303 1.00 91.38 95 MET A O 1
ATOM 742 N N . PHE A 1 96 ? 24.818 -10.672 -17.398 1.00 91.69 96 PHE A N 1
ATOM 743 C CA . PHE A 1 96 ? 23.572 -11.391 -17.645 1.00 91.69 96 PHE A CA 1
ATOM 744 C C . PHE A 1 96 ? 23.433 -12.644 -16.768 1.00 91.69 96 PHE A C 1
ATOM 746 O O . PHE A 1 96 ? 22.358 -12.894 -16.223 1.00 91.69 96 PHE A O 1
ATOM 753 N N . VAL A 1 97 ? 24.516 -13.397 -16.560 1.00 95.31 97 VAL A N 1
ATOM 754 C CA . VAL A 1 97 ? 24.523 -14.537 -15.627 1.00 95.31 97 VAL A CA 1
ATOM 755 C C . VAL A 1 97 ? 24.256 -14.068 -14.196 1.00 95.31 97 VAL A C 1
ATOM 757 O O . VAL A 1 97 ? 23.395 -14.637 -13.526 1.00 95.31 97 VAL A O 1
ATOM 760 N N . PHE A 1 98 ? 24.918 -13.001 -13.737 1.00 91.50 98 PHE A N 1
ATOM 761 C CA . PHE A 1 98 ? 24.643 -12.418 -12.417 1.00 91.50 98 PHE A CA 1
ATOM 762 C C . PHE A 1 98 ? 23.199 -11.934 -12.286 1.00 91.50 98 PHE A C 1
ATOM 764 O O . PHE A 1 98 ? 22.574 -12.153 -11.251 1.00 91.50 98 PHE A O 1
ATOM 771 N N . TYR A 1 99 ? 22.646 -11.334 -13.339 1.00 88.50 99 TYR A N 1
ATOM 772 C CA . TYR A 1 99 ? 21.249 -10.918 -13.374 1.00 88.50 99 TYR A CA 1
ATOM 773 C C . TYR A 1 99 ? 20.288 -12.109 -13.240 1.00 88.50 99 TYR A C 1
ATOM 775 O O . TYR A 1 99 ? 19.345 -12.045 -12.450 1.00 88.50 99 TYR A O 1
ATOM 783 N N . ILE A 1 100 ? 20.536 -13.218 -13.949 1.00 90.31 100 ILE A N 1
ATOM 784 C CA . ILE A 1 100 ? 19.734 -14.445 -13.810 1.00 90.31 100 ILE A CA 1
ATOM 785 C C . ILE A 1 100 ? 19.827 -14.989 -12.382 1.00 90.31 100 ILE A C 1
ATOM 787 O O . ILE A 1 100 ? 18.794 -15.268 -11.776 1.00 90.31 100 ILE A O 1
ATOM 791 N N . LEU A 1 101 ? 21.037 -15.103 -11.824 1.00 89.25 101 LEU A N 1
ATOM 792 C CA . LEU A 1 101 ? 21.238 -15.580 -10.451 1.00 89.25 101 LEU A CA 1
ATOM 793 C C . LEU A 1 101 ? 20.514 -14.691 -9.435 1.00 89.25 101 LEU A C 1
ATOM 795 O O . LEU A 1 101 ? 19.833 -15.198 -8.544 1.00 89.25 101 LEU A O 1
ATOM 799 N N . TYR A 1 102 ? 20.596 -13.371 -9.606 1.00 85.38 102 TYR A N 1
ATOM 800 C CA . TYR A 1 102 ? 19.885 -12.410 -8.771 1.00 85.38 102 TYR A CA 1
ATOM 801 C C . TYR A 1 102 ? 18.364 -12.582 -8.880 1.00 85.38 102 TYR A C 1
ATOM 803 O O . TYR A 1 102 ? 17.672 -12.624 -7.863 1.00 85.38 102 TYR A O 1
ATOM 811 N N . ARG A 1 103 ? 17.833 -12.756 -10.096 1.00 86.00 103 ARG A N 1
ATOM 812 C CA . ARG A 1 103 ? 16.398 -12.987 -10.331 1.00 86.00 103 ARG A CA 1
ATOM 813 C C . ARG A 1 103 ? 15.917 -14.309 -9.726 1.00 86.00 103 ARG A C 1
ATOM 815 O O . ARG A 1 103 ? 14.804 -14.377 -9.213 1.00 86.00 103 ARG A O 1
ATOM 822 N N . MET A 1 104 ? 16.751 -15.346 -9.755 1.00 88.94 104 MET A N 1
ATOM 823 C CA . MET A 1 104 ? 16.435 -16.672 -9.215 1.00 88.94 104 MET A CA 1
ATOM 824 C C . MET A 1 104 ? 16.748 -16.824 -7.721 1.00 88.94 104 MET A C 1
ATOM 826 O O . MET A 1 104 ? 16.481 -17.887 -7.163 1.00 88.94 104 MET A O 1
ATOM 830 N N . ARG A 1 105 ? 17.261 -15.788 -7.040 1.00 86.25 105 ARG A N 1
ATOM 831 C CA . ARG A 1 105 ? 17.698 -15.878 -5.634 1.00 86.25 105 ARG A CA 1
ATOM 832 C C . ARG A 1 105 ? 16.624 -16.422 -4.689 1.00 86.25 105 ARG A C 1
ATOM 834 O O . ARG A 1 105 ? 16.930 -17.234 -3.827 1.00 86.25 105 ARG A O 1
ATOM 841 N N . ALA A 1 106 ? 15.363 -16.031 -4.888 1.00 77.62 106 ALA A N 1
ATOM 842 C CA . ALA A 1 106 ? 14.247 -16.498 -4.066 1.00 77.62 106 ALA A CA 1
ATOM 843 C C . ALA A 1 106 ? 13.955 -17.994 -4.284 1.00 77.62 106 ALA A C 1
ATOM 845 O O . ALA A 1 106 ? 13.687 -18.722 -3.335 1.00 77.62 106 ALA A O 1
ATOM 846 N N . GLN A 1 107 ? 14.061 -18.465 -5.530 1.00 84.75 107 GLN A N 1
ATOM 847 C CA . GLN A 1 107 ? 13.871 -19.876 -5.872 1.00 84.75 107 GLN A CA 1
ATOM 848 C C . GLN A 1 107 ? 15.039 -20.734 -5.373 1.00 84.75 107 GLN A C 1
ATOM 850 O O . GLN A 1 107 ? 14.816 -21.837 -4.886 1.00 84.75 107 GLN A O 1
ATOM 855 N N . LEU A 1 108 ? 16.271 -20.217 -5.455 1.00 85.00 108 LEU A N 1
ATOM 856 C CA . LEU A 1 108 ? 17.462 -20.872 -4.910 1.00 85.00 108 LEU A CA 1
ATOM 857 C C . LEU A 1 108 ? 17.402 -20.969 -3.380 1.00 85.00 108 LEU A C 1
ATOM 859 O O . LEU A 1 108 ? 17.706 -22.028 -2.844 1.00 85.00 108 LEU A O 1
ATOM 863 N N . GLY A 1 109 ? 16.959 -19.916 -2.684 1.00 81.81 109 GLY A N 1
ATOM 864 C CA . GLY A 1 109 ? 16.757 -19.945 -1.230 1.00 81.81 109 GLY A CA 1
ATOM 865 C C . GLY A 1 109 ? 15.733 -20.999 -0.804 1.00 81.81 109 GLY A C 1
ATOM 866 O O . GLY A 1 109 ? 16.011 -21.798 0.088 1.00 81.81 109 GLY A O 1
ATOM 867 N N . ALA A 1 110 ? 14.605 -21.074 -1.519 1.00 81.88 110 ALA A N 1
ATOM 868 C CA . ALA A 1 110 ? 13.587 -22.098 -1.292 1.00 81.88 110 ALA A CA 1
ATOM 869 C C . ALA A 1 110 ? 14.111 -23.519 -1.577 1.00 81.88 110 ALA A C 1
ATOM 871 O O . ALA A 1 110 ? 13.906 -24.428 -0.779 1.00 81.88 110 ALA A O 1
ATOM 872 N N . ALA A 1 111 ? 14.839 -23.722 -2.681 1.00 84.56 111 ALA A N 1
ATOM 873 C CA . ALA A 1 111 ? 15.411 -25.026 -3.031 1.00 84.56 111 ALA A CA 1
ATOM 874 C C . ALA A 1 111 ? 16.494 -25.500 -2.045 1.00 84.56 111 ALA A C 1
ATOM 876 O O . ALA A 1 111 ? 16.694 -26.702 -1.885 1.00 84.56 111 ALA A O 1
ATOM 877 N N . LEU A 1 112 ? 17.188 -24.567 -1.387 1.00 86.12 112 LEU A N 1
ATOM 878 C CA . LEU A 1 112 ? 18.193 -24.854 -0.362 1.00 86.12 112 LEU A CA 1
ATOM 879 C C . LEU A 1 112 ? 17.589 -25.093 1.031 1.00 86.12 112 LEU A C 1
ATOM 881 O O . LEU A 1 112 ? 18.340 -25.371 1.963 1.00 86.12 112 LEU A O 1
ATOM 885 N N . GLY A 1 113 ? 16.263 -24.994 1.190 1.00 84.69 113 GLY A N 1
ATOM 886 C CA . GLY A 1 113 ? 15.599 -25.169 2.485 1.00 84.69 113 GLY A CA 1
ATOM 887 C C . GLY A 1 113 ? 15.936 -24.070 3.496 1.00 84.69 113 GLY A C 1
ATOM 888 O O . GLY A 1 113 ? 15.765 -24.266 4.697 1.00 84.69 113 GLY A O 1
ATOM 889 N N . LEU A 1 114 ? 16.419 -22.914 3.027 1.00 77.81 114 LEU A N 1
ATOM 890 C CA . LEU A 1 114 ? 16.655 -21.727 3.848 1.00 77.81 114 LEU A CA 1
ATOM 891 C C . LEU A 1 114 ? 15.318 -20.997 4.045 1.00 77.81 114 LEU A C 1
ATOM 893 O O . LEU A 1 114 ? 15.116 -19.896 3.539 1.00 77.81 114 LEU A O 1
ATOM 897 N N . GLU A 1 115 ? 14.371 -21.654 4.716 1.00 66.81 115 GLU A N 1
ATOM 898 C CA . GLU A 1 115 ? 13.040 -21.098 5.000 1.00 66.81 115 GLU A CA 1
ATOM 899 C C . GLU A 1 115 ? 13.015 -20.221 6.261 1.00 66.81 115 GLU A C 1
ATOM 901 O O . GLU A 1 115 ? 11.979 -19.642 6.579 1.00 66.81 115 GLU A O 1
ATOM 906 N N . GLU A 1 116 ? 14.140 -20.071 6.973 1.00 59.94 116 GLU A N 1
ATOM 907 C CA . GLU A 1 116 ? 14.200 -19.182 8.132 1.00 59.94 116 GLU A CA 1
ATOM 908 C C . GLU A 1 116 ? 14.208 -17.701 7.695 1.00 59.94 116 GLU A C 1
ATOM 910 O O . GLU A 1 116 ? 15.177 -17.233 7.084 1.00 59.94 116 GLU A O 1
ATOM 915 N N . PRO A 1 117 ? 13.156 -16.925 8.031 1.00 56.03 117 PRO A N 1
ATOM 916 C CA . PRO A 1 117 ? 12.988 -15.540 7.581 1.00 56.03 117 PRO A CA 1
ATOM 917 C C . PRO A 1 117 ? 14.071 -14.583 8.108 1.00 56.03 117 PRO A C 1
ATOM 919 O O . PRO A 1 117 ? 14.240 -13.493 7.566 1.00 56.03 117 PRO A O 1
ATOM 922 N N . SER A 1 118 ? 14.848 -14.995 9.111 1.00 55.50 118 SER A N 1
ATOM 923 C CA . SER A 1 118 ? 15.928 -14.211 9.719 1.00 55.50 118 SER A CA 1
ATOM 924 C C . SER A 1 118 ? 17.208 -14.155 8.875 1.00 55.50 118 SER A C 1
ATOM 926 O O . SER A 1 118 ? 17.969 -13.196 8.988 1.00 55.50 118 SER A O 1
ATOM 928 N N . ALA A 1 119 ? 17.462 -15.129 7.993 1.00 52.31 119 ALA A N 1
ATOM 929 C CA . ALA A 1 119 ? 18.666 -15.135 7.153 1.00 52.31 119 ALA A CA 1
ATOM 930 C C . ALA A 1 119 ? 18.542 -14.213 5.923 1.00 52.31 119 ALA A C 1
ATOM 932 O O . ALA A 1 119 ? 19.546 -13.705 5.415 1.00 52.31 119 ALA A O 1
ATOM 933 N N . CYS A 1 120 ? 17.317 -13.952 5.453 1.00 50.69 120 CYS A N 1
ATOM 934 C CA . CYS A 1 120 ? 17.073 -13.056 4.320 1.00 50.69 120 CYS A CA 1
ATOM 935 C C . CYS A 1 120 ? 17.242 -11.571 4.671 1.00 50.69 120 CYS A C 1
ATOM 937 O O . CYS A 1 120 ? 17.569 -10.783 3.783 1.00 50.69 120 CYS A O 1
ATOM 939 N N . GLU A 1 121 ? 17.086 -11.199 5.943 1.00 55.22 121 GLU A N 1
ATOM 940 C CA . GLU A 1 121 ? 17.165 -9.806 6.394 1.00 55.22 121 GLU A CA 1
ATOM 941 C C . GLU A 1 121 ? 18.588 -9.228 6.238 1.00 55.22 121 GLU A C 1
ATOM 943 O O . GLU A 1 121 ? 18.767 -8.096 5.781 1.00 55.22 121 GLU A O 1
ATOM 948 N N . TRP A 1 122 ? 19.620 -10.050 6.462 1.00 52.00 122 TRP A N 1
ATOM 949 C CA . TRP A 1 122 ? 21.028 -9.669 6.275 1.00 52.00 122 TRP A CA 1
ATOM 950 C C . TRP A 1 122 ? 21.397 -9.402 4.809 1.00 52.00 122 TRP A C 1
ATOM 952 O O . TRP A 1 122 ? 22.261 -8.569 4.527 1.00 52.00 122 TRP A O 1
ATOM 962 N N . PHE A 1 123 ? 20.725 -10.060 3.858 1.00 52.75 123 PHE A N 1
ATOM 963 C CA . PHE A 1 123 ? 20.969 -9.841 2.429 1.00 52.75 123 PHE A CA 1
ATOM 964 C C . PHE A 1 123 ? 20.321 -8.550 1.910 1.00 52.75 123 PHE A C 1
ATOM 966 O O . PHE A 1 123 ? 20.849 -7.941 0.979 1.00 52.75 123 PHE A O 1
ATOM 973 N N . THR A 1 124 ? 19.222 -8.101 2.521 1.00 54.34 124 THR A N 1
ATOM 974 C CA . THR A 1 124 ? 18.603 -6.793 2.234 1.00 54.34 124 THR A CA 1
ATOM 975 C C . THR A 1 124 ? 19.392 -5.613 2.801 1.00 54.34 124 THR A C 1
ATOM 977 O O . THR A 1 124 ? 19.371 -4.542 2.205 1.00 54.34 124 THR A O 1
ATOM 980 N N . VAL A 1 125 ? 20.139 -5.795 3.896 1.00 51.69 125 VAL A N 1
ATOM 981 C CA . VAL A 1 125 ? 20.933 -4.711 4.512 1.00 51.69 125 VAL A CA 1
ATOM 982 C C . VAL A 1 125 ? 22.203 -4.383 3.713 1.00 51.69 125 VAL A C 1
ATOM 984 O O . VAL A 1 125 ? 22.640 -3.236 3.699 1.00 51.69 125 VAL A O 1
ATOM 987 N N . ILE A 1 126 ? 22.790 -5.360 3.014 1.00 52.16 126 ILE A N 1
ATOM 988 C CA . ILE A 1 126 ? 24.018 -5.155 2.217 1.00 52.16 126 ILE A CA 1
ATOM 989 C C . ILE A 1 126 ? 23.702 -4.909 0.729 1.00 52.16 126 ILE A C 1
ATOM 991 O O . ILE A 1 126 ? 24.496 -4.296 0.017 1.00 52.16 126 ILE A O 1
ATOM 995 N N . GLY A 1 127 ? 22.530 -5.337 0.255 1.00 49.28 127 GLY A N 1
ATOM 996 C CA . GLY A 1 127 ? 22.076 -5.143 -1.118 1.00 49.28 127 GLY A CA 1
ATOM 997 C C . GLY A 1 127 ? 20.837 -4.265 -1.183 1.00 49.28 127 GLY A C 1
ATOM 998 O O . GLY A 1 127 ? 19.741 -4.793 -1.367 1.00 49.28 127 GLY A O 1
ATOM 999 N N . GLY A 1 128 ? 21.017 -2.943 -1.083 1.00 54.19 128 GLY A N 1
ATOM 1000 C CA . GLY A 1 128 ? 20.011 -1.995 -1.570 1.00 54.19 128 GLY A CA 1
ATOM 1001 C C . GLY A 1 128 ? 19.596 -2.374 -2.992 1.00 54.19 128 GLY A C 1
ATOM 1002 O O . GLY A 1 128 ? 20.402 -2.947 -3.736 1.00 54.19 128 GLY A O 1
ATOM 1003 N N . ASP A 1 129 ? 18.332 -2.137 -3.344 1.00 58.12 129 ASP A N 1
ATOM 1004 C CA . ASP A 1 129 ? 17.782 -2.589 -4.618 1.00 58.12 129 ASP A CA 1
ATOM 1005 C C . ASP A 1 129 ? 18.728 -2.172 -5.755 1.00 58.12 129 ASP A C 1
ATOM 1007 O O . ASP A 1 129 ? 18.970 -0.980 -5.956 1.00 58.12 129 ASP A O 1
ATOM 1011 N N . PRO A 1 130 ? 19.282 -3.111 -6.543 1.00 56.75 130 PRO A N 1
ATOM 1012 C CA . PRO A 1 130 ? 20.202 -2.768 -7.618 1.00 56.75 130 PRO A CA 1
ATOM 1013 C C . PRO A 1 130 ? 19.524 -1.963 -8.747 1.00 56.75 130 PRO A C 1
ATOM 1015 O O . PRO A 1 130 ? 20.141 -1.587 -9.733 1.00 56.75 130 PRO A O 1
ATOM 1018 N N . LEU A 1 131 ? 18.231 -1.686 -8.623 1.00 53.84 131 LEU A N 1
ATOM 1019 C CA . LEU A 1 131 ? 17.498 -0.770 -9.484 1.00 53.84 131 LEU A CA 1
ATOM 1020 C C . LEU A 1 131 ? 17.521 0.681 -8.982 1.00 53.84 131 LEU A C 1
ATOM 1022 O O . LEU A 1 131 ? 17.179 1.569 -9.758 1.00 53.84 131 LEU A O 1
ATOM 1026 N N . GLU A 1 132 ? 17.958 0.949 -7.748 1.00 58.41 132 GLU A N 1
ATOM 1027 C CA . GLU A 1 132 ? 18.112 2.315 -7.227 1.00 58.41 132 GLU A CA 1
ATOM 1028 C C . GLU A 1 132 ? 19.333 3.042 -7.809 1.00 58.41 132 GLU A C 1
ATOM 1030 O O . GLU A 1 132 ? 19.309 4.266 -7.928 1.00 58.41 132 GLU A O 1
ATOM 1035 N N . TRP A 1 133 ? 20.382 2.315 -8.221 1.00 53.81 133 TRP A N 1
ATOM 1036 C CA . TRP A 1 133 ? 21.555 2.908 -8.886 1.00 53.81 133 TRP A CA 1
ATOM 1037 C C . TRP A 1 133 ? 21.383 3.089 -10.397 1.00 53.81 133 TRP A C 1
ATOM 1039 O O . TRP A 1 133 ? 22.188 3.779 -11.027 1.00 53.81 133 TRP A O 1
ATOM 1049 N N . LEU A 1 134 ? 20.342 2.502 -10.996 1.00 52.03 134 LEU A N 1
ATOM 1050 C CA . LEU A 1 134 ? 20.012 2.767 -12.390 1.00 52.03 134 LEU A CA 1
ATOM 1051 C C . LEU A 1 134 ? 19.412 4.177 -12.517 1.00 52.03 134 LEU A C 1
ATOM 1053 O O . LEU A 1 134 ? 18.532 4.541 -11.732 1.00 52.03 134 LEU A O 1
ATOM 1057 N N . PRO A 1 135 ? 19.834 4.978 -13.516 1.00 61.16 135 PRO A N 1
ATOM 1058 C CA . PRO A 1 135 ? 19.208 6.263 -13.797 1.00 61.16 135 PRO A CA 1
ATOM 1059 C C . PRO A 1 135 ? 17.689 6.087 -13.887 1.00 61.16 135 PRO A C 1
ATOM 1061 O O . PRO A 1 135 ? 17.215 5.205 -14.605 1.00 61.16 135 PRO A O 1
ATOM 1064 N N . ARG A 1 136 ? 16.924 6.920 -13.167 1.00 61.38 136 ARG A N 1
ATOM 1065 C CA . ARG A 1 136 ? 15.450 6.826 -13.055 1.00 61.38 136 ARG A CA 1
ATOM 1066 C C . ARG A 1 136 ? 14.721 6.750 -14.407 1.00 61.38 136 ARG A C 1
ATOM 1068 O O . ARG A 1 136 ? 13.597 6.272 -14.489 1.00 61.38 136 ARG A O 1
ATOM 1075 N N . GLU A 1 137 ? 15.363 7.208 -15.473 1.00 61.56 137 GLU A N 1
ATOM 1076 C CA . GLU A 1 137 ? 14.851 7.157 -16.843 1.00 61.56 137 GLU A CA 1
ATOM 1077 C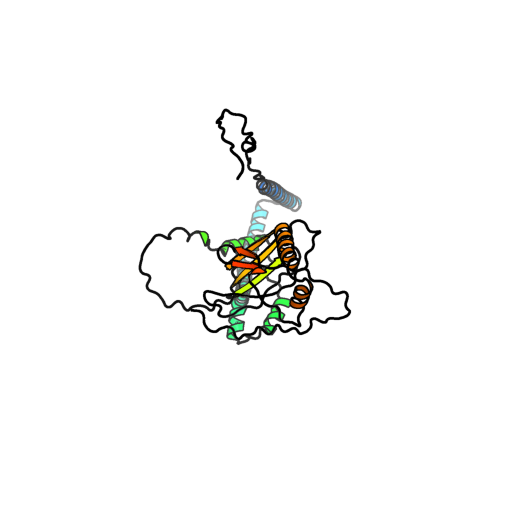 C . GLU A 1 137 ? 14.840 5.727 -17.419 1.00 61.56 137 GLU A C 1
ATOM 1079 O O . GLU A 1 137 ? 13.892 5.333 -18.099 1.00 61.56 137 GLU A O 1
ATOM 1084 N N . LEU A 1 138 ? 15.845 4.908 -17.090 1.00 55.56 138 LEU A N 1
ATOM 1085 C CA . LEU A 1 138 ? 15.938 3.505 -17.512 1.00 55.56 138 LEU A CA 1
ATOM 1086 C C . LEU A 1 138 ? 15.009 2.595 -16.702 1.00 55.56 138 LEU A C 1
ATOM 1088 O O . LEU A 1 138 ? 14.450 1.646 -17.256 1.00 55.56 138 LEU A O 1
ATOM 1092 N N . SER A 1 139 ? 14.793 2.897 -15.418 1.00 59.91 139 SER A N 1
ATOM 1093 C CA . SER A 1 139 ? 13.824 2.156 -14.602 1.00 59.91 139 SER A CA 1
ATOM 1094 C C . SER A 1 139 ? 12.389 2.379 -15.089 1.00 59.91 139 SER A C 1
ATOM 1096 O O . SER A 1 139 ? 11.617 1.422 -15.136 1.00 59.91 139 SER A O 1
ATOM 1098 N N . GLY A 1 140 ? 12.056 3.587 -15.562 1.00 58.88 140 GLY A N 1
ATOM 1099 C CA . GLY A 1 140 ? 10.777 3.873 -16.218 1.00 58.88 140 GLY A CA 1
ATOM 1100 C C . GLY A 1 140 ? 10.575 3.092 -17.523 1.00 58.88 140 GLY A C 1
ATOM 1101 O O . GLY A 1 140 ? 9.493 2.552 -17.759 1.00 58.88 140 GLY A O 1
ATOM 1102 N N . LEU A 1 141 ? 11.626 2.959 -18.340 1.00 59.12 141 LEU A N 1
ATOM 1103 C CA . LEU A 1 141 ? 11.591 2.178 -19.583 1.00 59.12 141 LEU A CA 1
ATOM 1104 C C . LEU A 1 141 ? 11.401 0.677 -19.319 1.00 59.12 141 LEU A C 1
ATOM 1106 O O . LEU A 1 141 ? 10.550 0.050 -19.949 1.00 59.12 141 LEU A O 1
ATOM 1110 N N . LEU A 1 142 ? 12.118 0.106 -18.347 1.00 56.19 142 LEU A N 1
ATOM 1111 C CA . LEU A 1 142 ? 11.969 -1.307 -17.980 1.00 56.19 142 LEU A CA 1
ATOM 1112 C C . LEU A 1 142 ? 10.609 -1.597 -17.323 1.00 56.19 142 LEU A C 1
ATOM 1114 O O . LEU A 1 142 ? 9.966 -2.587 -17.668 1.00 56.19 142 LEU A O 1
ATOM 1118 N N . GLN A 1 143 ? 10.110 -0.698 -16.467 1.00 59.59 143 GLN A N 1
ATOM 1119 C CA . GLN A 1 143 ? 8.763 -0.815 -15.892 1.00 59.59 143 GLN A CA 1
ATOM 1120 C C . GLN A 1 143 ? 7.649 -0.676 -16.943 1.00 59.59 143 GLN A C 1
ATOM 1122 O O . GLN A 1 143 ? 6.561 -1.217 -16.744 1.00 59.59 143 GLN A O 1
ATOM 1127 N N . SER A 1 144 ? 7.904 0.011 -18.063 1.00 52.78 144 SER A N 1
ATOM 1128 C CA . SER A 1 144 ? 6.948 0.108 -19.176 1.00 52.78 144 SER A CA 1
ATOM 1129 C C . SER A 1 144 ? 6.844 -1.181 -20.001 1.00 52.78 144 SER A C 1
ATOM 1131 O O . SER A 1 144 ? 5.785 -1.459 -20.557 1.00 52.78 144 SER A O 1
ATOM 1133 N N . ILE A 1 145 ? 7.904 -1.998 -20.031 1.00 56.75 145 ILE A N 1
ATOM 1134 C CA . ILE A 1 145 ? 7.933 -3.285 -20.745 1.00 56.75 145 ILE A CA 1
ATOM 1135 C C . ILE A 1 145 ? 7.252 -4.391 -19.919 1.00 56.75 145 ILE A C 1
ATOM 1137 O O . ILE A 1 145 ? 6.688 -5.325 -20.484 1.00 56.75 145 ILE A O 1
ATOM 1141 N N . GLU A 1 146 ? 7.249 -4.282 -18.587 1.00 48.31 146 GLU A N 1
ATOM 1142 C CA . GLU A 1 146 ? 6.761 -5.338 -17.685 1.00 48.31 146 GLU A CA 1
ATOM 1143 C C . GLU A 1 146 ? 5.294 -5.175 -17.239 1.00 48.31 146 GLU A C 1
ATOM 1145 O O . GLU A 1 146 ? 4.796 -5.964 -16.437 1.00 48.31 146 GLU A O 1
ATOM 1150 N N . ARG A 1 147 ? 4.559 -4.195 -17.785 1.00 40.75 147 ARG A N 1
ATOM 1151 C CA . ARG A 1 147 ? 3.099 -4.107 -17.621 1.00 40.75 147 ARG A CA 1
ATOM 1152 C C . ARG A 1 147 ? 2.389 -4.633 -18.869 1.00 40.75 147 ARG A C 1
ATOM 1154 O O . ARG A 1 147 ? 2.090 -3.841 -19.762 1.00 40.75 147 ARG A O 1
ATOM 1161 N N . PRO A 1 148 ? 2.042 -5.932 -18.947 1.00 42.19 148 PRO A N 1
ATOM 1162 C CA . PRO A 1 148 ? 0.994 -6.343 -19.866 1.00 42.19 148 PRO A CA 1
ATOM 1163 C C . PRO A 1 148 ? -0.274 -5.577 -19.473 1.00 42.19 148 PRO A C 1
ATOM 1165 O O . PRO A 1 148 ? -0.733 -5.647 -18.331 1.00 42.19 148 PRO A O 1
ATOM 1168 N N . SER A 1 149 ? -0.793 -4.784 -20.407 1.00 42.78 149 SER A N 1
ATOM 1169 C CA . SER A 1 149 ? -2.014 -3.997 -20.263 1.00 42.78 149 SER A CA 1
ATOM 1170 C C . SER A 1 149 ? -3.190 -4.920 -19.934 1.00 42.78 149 SER A C 1
ATOM 1172 O O . SER A 1 149 ? -3.827 -5.487 -20.821 1.00 42.78 149 SER A O 1
ATOM 1174 N N . HIS A 1 150 ? -3.478 -5.077 -18.645 1.00 49.38 150 HIS A N 1
ATOM 1175 C CA . HIS A 1 150 ? -4.583 -5.899 -18.152 1.00 49.38 150 HIS A CA 1
ATOM 1176 C C . HIS A 1 150 ? -5.964 -5.250 -18.372 1.00 49.38 150 HIS A C 1
ATOM 1178 O O . HIS A 1 150 ? -6.988 -5.856 -18.059 1.00 49.38 150 HIS A O 1
ATOM 1184 N N . ASP A 1 151 ? -6.004 -4.055 -18.970 1.00 45.62 151 ASP A N 1
ATOM 1185 C CA . ASP A 1 151 ? -7.229 -3.303 -19.257 1.00 45.62 151 ASP A CA 1
ATOM 1186 C C . ASP A 1 151 ? -7.972 -3.771 -20.523 1.00 45.62 151 ASP A C 1
ATOM 1188 O O . ASP A 1 151 ? -9.090 -3.330 -20.776 1.00 45.62 151 ASP A O 1
ATOM 1192 N N . ALA A 1 152 ? -7.419 -4.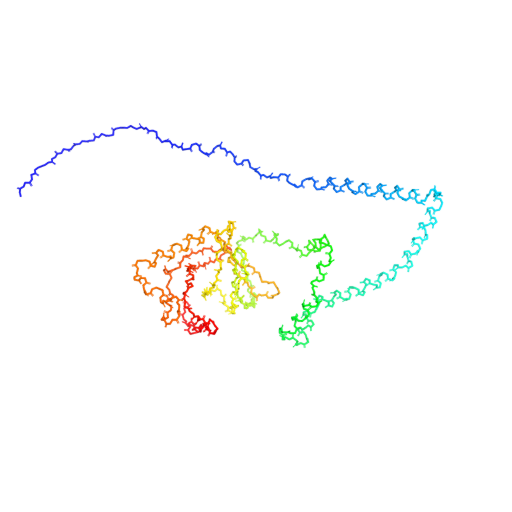715 -21.295 1.00 45.97 152 ALA A N 1
ATOM 1193 C CA . ALA A 1 152 ? -8.070 -5.240 -22.502 1.00 45.97 152 ALA A CA 1
ATOM 1194 C C . ALA A 1 152 ? -9.037 -6.422 -22.258 1.00 45.97 152 ALA A C 1
ATOM 1196 O O . ALA A 1 152 ? -9.670 -6.887 -23.199 1.00 45.97 152 ALA A O 1
ATOM 1197 N N . VAL A 1 153 ? -9.204 -6.912 -21.020 1.00 47.53 153 VAL A N 1
ATOM 1198 C CA . VAL A 1 153 ? -10.089 -8.065 -20.705 1.00 47.53 153 VAL A CA 1
ATOM 1199 C C . VAL A 1 153 ? -11.340 -7.620 -19.940 1.00 47.53 153 VAL A C 1
ATOM 1201 O O . VAL A 1 153 ? -11.792 -8.260 -18.991 1.00 47.53 153 VAL A O 1
ATOM 1204 N N . ARG A 1 154 ? -11.909 -6.469 -20.315 1.00 45.53 154 ARG A N 1
ATOM 1205 C CA . ARG A 1 154 ? -13.092 -5.920 -19.638 1.00 45.53 154 ARG A CA 1
ATOM 1206 C C . ARG A 1 154 ? -14.174 -5.443 -20.597 1.00 45.53 154 ARG A C 1
ATOM 1208 O O . ARG A 1 154 ? -14.702 -4.358 -20.429 1.00 45.53 154 ARG A O 1
ATOM 1215 N N . GLN A 1 155 ? -14.538 -6.289 -21.552 1.00 42.94 155 GLN A N 1
ATOM 1216 C CA . GLN A 1 155 ? -15.820 -6.254 -22.257 1.00 42.94 155 GLN A CA 1
ATOM 1217 C C . GLN A 1 155 ? -16.068 -7.665 -22.788 1.00 42.94 155 GLN A C 1
ATOM 1219 O O . GLN A 1 155 ? -15.534 -8.017 -23.822 1.00 42.94 155 GLN A O 1
ATOM 1224 N N . ASP A 1 156 ? -16.728 -8.497 -21.980 1.00 40.66 156 ASP A N 1
ATOM 1225 C CA . ASP A 1 156 ? -17.578 -9.622 -22.405 1.00 40.66 156 ASP A CA 1
ATOM 1226 C C . ASP A 1 156 ? -18.049 -10.372 -21.151 1.00 40.66 156 ASP A C 1
ATOM 1228 O O . ASP A 1 156 ? -17.579 -11.448 -20.786 1.00 40.66 156 ASP A O 1
ATOM 1232 N N . LEU A 1 157 ? -18.991 -9.748 -20.439 1.00 47.78 157 LEU A N 1
ATOM 1233 C CA . LEU A 1 157 ? -19.856 -10.444 -19.488 1.00 47.78 157 LEU A CA 1
ATOM 1234 C C . LEU A 1 157 ? -21.268 -10.483 -20.084 1.00 47.78 157 LEU A C 1
ATOM 1236 O O . LEU A 1 157 ? -22.181 -9.790 -19.644 1.00 47.78 157 LEU A O 1
ATOM 1240 N N . GLY A 1 158 ? -21.408 -11.279 -21.144 1.00 42.28 158 GLY A N 1
ATOM 1241 C CA . GLY A 1 158 ? -22.676 -11.639 -21.766 1.00 42.28 158 GLY A CA 1
ATOM 1242 C C . GLY A 1 158 ? -22.952 -13.128 -21.568 1.00 42.28 158 GLY A C 1
ATOM 1243 O O . GLY A 1 158 ? -22.288 -13.967 -22.158 1.00 42.28 158 GLY A O 1
ATOM 1244 N N . SER A 1 159 ? -23.904 -13.420 -20.682 1.00 48.69 159 SER A N 1
ATOM 1245 C CA . SER A 1 159 ? -24.817 -14.574 -20.671 1.00 48.69 159 SER A CA 1
ATOM 1246 C C . SER A 1 159 ? -24.351 -15.938 -21.220 1.00 48.69 159 SER A C 1
ATOM 1248 O O . SER A 1 159 ? -24.308 -16.161 -22.424 1.00 48.69 159 SER A O 1
ATOM 1250 N N . GLY A 1 160 ? -24.267 -16.912 -20.308 1.00 50.09 160 GLY A N 1
ATOM 1251 C CA . GLY A 1 160 ? -24.799 -18.257 -20.550 1.00 50.09 160 GLY A CA 1
ATOM 1252 C C . GLY A 1 160 ? -23.929 -19.206 -21.364 1.00 50.09 160 GLY A C 1
ATOM 1253 O O . GLY A 1 160 ? -24.203 -19.467 -22.529 1.00 50.09 160 GLY A O 1
ATOM 1254 N N . THR A 1 161 ? -22.945 -19.834 -20.725 1.00 45.22 161 THR A N 1
ATOM 1255 C CA . THR A 1 161 ? -22.456 -21.144 -21.177 1.00 45.22 161 THR A CA 1
ATOM 1256 C C . THR A 1 161 ? -21.928 -21.917 -19.975 1.00 45.22 161 THR A C 1
ATOM 1258 O O . THR A 1 161 ? -21.120 -21.401 -19.200 1.00 45.22 161 THR A O 1
ATOM 1261 N N . GLU A 1 162 ? -22.449 -23.130 -19.793 1.00 52.28 162 GLU A N 1
ATOM 1262 C CA . GLU A 1 162 ? -22.041 -24.103 -18.781 1.00 52.28 162 GLU A CA 1
ATOM 1263 C C . GLU A 1 162 ? -20.513 -24.231 -18.744 1.00 52.28 162 GLU A C 1
ATOM 1265 O O . GLU A 1 162 ? -19.877 -24.688 -19.693 1.00 52.28 162 GLU A O 1
ATOM 1270 N N . ARG A 1 163 ? -19.909 -23.793 -17.636 1.00 43.59 163 ARG A N 1
ATOM 1271 C CA . ARG A 1 163 ? -18.484 -23.983 -17.375 1.00 43.59 163 ARG A CA 1
ATOM 1272 C C . ARG A 1 163 ? -18.277 -25.332 -16.711 1.00 43.59 163 ARG A C 1
ATOM 1274 O O . ARG A 1 163 ? -18.655 -25.523 -15.556 1.00 43.59 163 ARG A O 1
ATOM 1281 N N . THR A 1 164 ? -17.584 -26.213 -17.419 1.00 45.09 164 THR A N 1
ATOM 1282 C CA . THR A 1 164 ? -16.815 -27.325 -16.861 1.00 45.09 164 THR A CA 1
ATOM 1283 C C . THR A 1 164 ? -15.974 -26.803 -15.692 1.00 45.09 164 THR A C 1
ATOM 1285 O O . THR A 1 164 ? -15.020 -26.048 -15.886 1.00 45.09 164 THR A O 1
ATOM 1288 N N . GLN A 1 165 ? -16.368 -27.146 -14.465 1.00 41.00 165 GLN A N 1
ATOM 1289 C CA . GLN A 1 165 ? -15.649 -26.781 -13.250 1.00 41.00 165 GLN A CA 1
ATOM 1290 C C . GLN A 1 165 ? -14.370 -27.619 -13.178 1.00 41.00 165 GLN A C 1
ATOM 1292 O O . GLN A 1 165 ? -14.372 -28.750 -12.701 1.00 41.00 165 GLN A O 1
ATOM 1297 N N . LEU A 1 166 ? -13.264 -27.068 -13.677 1.00 43.59 166 LEU A N 1
ATOM 1298 C CA . LEU A 1 166 ? -11.946 -27.506 -13.230 1.00 43.59 166 LEU A CA 1
ATOM 1299 C C . LEU A 1 166 ? -11.895 -27.316 -11.707 1.00 43.59 166 LEU A C 1
ATOM 1301 O O . LEU A 1 166 ? -12.354 -26.268 -11.240 1.00 43.59 166 LEU A O 1
ATOM 1305 N N . PRO A 1 167 ? -11.375 -28.286 -10.932 1.00 40.47 167 PRO A N 1
ATOM 1306 C CA . PRO A 1 167 ? -11.236 -28.140 -9.493 1.00 40.47 167 PRO A CA 1
ATOM 1307 C C . PRO A 1 167 ? -10.328 -26.941 -9.238 1.00 40.47 167 PRO A C 1
ATOM 1309 O O . PRO A 1 167 ? -9.106 -27.022 -9.372 1.00 40.47 167 PRO A O 1
ATOM 1312 N N . SER A 1 168 ? -10.934 -25.791 -8.935 1.00 47.31 168 SER A N 1
ATOM 1313 C CA . SER A 1 168 ? -10.195 -24.632 -8.479 1.00 47.31 168 SER A CA 1
ATOM 1314 C C . SER A 1 168 ? -9.580 -25.065 -7.163 1.00 47.31 168 SER A C 1
ATOM 1316 O O . SER A 1 168 ? -10.299 -25.240 -6.180 1.00 47.31 168 SER A O 1
ATOM 1318 N N . ILE A 1 169 ? -8.271 -25.305 -7.158 1.00 53.91 169 ILE A N 1
ATOM 1319 C CA . ILE A 1 169 ? -7.504 -25.398 -5.924 1.00 53.91 169 ILE A CA 1
ATOM 1320 C C . ILE A 1 169 ? -7.777 -24.070 -5.224 1.00 53.91 169 ILE A C 1
ATOM 1322 O O . ILE A 1 169 ? -7.303 -23.022 -5.665 1.00 53.91 169 ILE A O 1
ATOM 1326 N N . VAL A 1 170 ? -8.670 -24.105 -4.233 1.00 59.91 170 VAL A N 1
ATOM 1327 C CA . VAL A 1 170 ? -9.091 -22.932 -3.477 1.00 59.91 170 VAL A CA 1
ATOM 1328 C C . VAL A 1 170 ? -7.860 -22.512 -2.699 1.00 59.91 170 VAL A C 1
ATOM 1330 O O . VAL A 1 170 ? -7.536 -23.087 -1.664 1.00 59.91 170 VAL A O 1
ATOM 1333 N N . LYS A 1 171 ? -7.105 -21.577 -3.274 1.00 71.56 171 LYS A N 1
ATOM 1334 C CA . LYS A 1 171 ? -5.952 -20.976 -2.621 1.00 71.56 171 LYS A CA 1
ATOM 1335 C C . LYS A 1 171 ? -6.445 -20.366 -1.310 1.00 71.56 171 LYS A C 1
ATOM 1337 O O . LYS A 1 171 ? -7.487 -19.708 -1.304 1.00 71.56 171 LYS A O 1
ATOM 1342 N N . SER A 1 172 ? -5.730 -20.625 -0.218 1.00 76.12 172 SER A N 1
ATOM 1343 C CA . SER A 1 172 ? -6.033 -20.030 1.079 1.00 76.12 172 SER A CA 1
ATOM 1344 C C . SER A 1 172 ? -6.089 -18.508 0.935 1.00 76.12 172 SER A C 1
ATOM 1346 O O . SER A 1 172 ? -5.164 -17.873 0.425 1.00 76.12 172 SER A O 1
ATOM 1348 N N . ASN A 1 173 ? -7.227 -17.926 1.315 1.00 87.69 173 ASN A N 1
ATOM 1349 C CA . ASN A 1 173 ? -7.405 -16.481 1.331 1.00 87.69 173 ASN A CA 1
ATOM 1350 C C . ASN A 1 173 ? -6.857 -15.958 2.653 1.00 87.69 173 ASN A C 1
ATOM 1352 O O . ASN A 1 173 ? -7.588 -15.873 3.643 1.00 87.69 173 ASN A O 1
ATOM 1356 N N . ASP A 1 174 ? -5.573 -15.634 2.652 1.00 94.31 174 ASP A N 1
ATOM 1357 C CA . ASP A 1 174 ? -4.920 -15.003 3.789 1.00 94.31 174 ASP A CA 1
ATOM 1358 C C . ASP A 1 174 ? -5.041 -13.486 3.612 1.00 94.31 174 ASP A C 1
ATOM 1360 O O . ASP A 1 174 ? -4.693 -12.960 2.549 1.00 94.31 174 ASP A O 1
ATOM 1364 N N . LEU A 1 175 ? -5.595 -12.778 4.600 1.00 95.38 175 LEU A N 1
ATOM 1365 C CA . LEU A 1 175 ? -5.864 -11.336 4.516 1.00 95.38 175 LEU A CA 1
ATOM 1366 C C . LEU A 1 175 ? -5.236 -10.580 5.681 1.00 95.38 175 LEU A C 1
ATOM 1368 O O . LEU A 1 175 ? -5.158 -11.083 6.799 1.00 95.38 175 LEU A O 1
ATOM 1372 N N . PHE A 1 176 ? -4.875 -9.328 5.436 1.00 96.56 176 PHE A N 1
ATOM 1373 C CA . PHE A 1 176 ? -4.532 -8.368 6.480 1.00 96.56 176 PHE A CA 1
ATOM 1374 C C . PHE A 1 176 ? -5.080 -6.987 6.121 1.00 96.56 176 PHE A C 1
ATOM 1376 O O . PHE A 1 176 ? -5.341 -6.685 4.951 1.00 96.56 176 PHE A O 1
ATOM 1383 N N . CYS A 1 177 ? -5.250 -6.144 7.134 1.00 97.12 177 CYS A N 1
ATOM 1384 C CA . CYS A 1 177 ? -5.636 -4.754 6.958 1.00 97.12 177 CYS A CA 1
ATOM 1385 C C . CYS A 1 177 ? -4.413 -3.856 7.148 1.00 97.12 177 CYS A C 1
ATOM 1387 O O . CYS A 1 177 ? -3.647 -4.026 8.095 1.00 97.12 177 CYS A O 1
ATOM 1389 N N . GLU A 1 178 ? -4.239 -2.890 6.256 1.00 97.62 178 GLU A N 1
ATOM 1390 C CA . GLU A 1 178 ? -3.219 -1.850 6.327 1.00 97.62 178 GLU A CA 1
ATOM 1391 C C . GLU A 1 178 ? -3.905 -0.494 6.493 1.00 97.62 178 GLU A C 1
ATOM 1393 O O . GLU A 1 178 ? -4.792 -0.146 5.714 1.00 97.62 178 GLU A O 1
ATOM 1398 N N . ILE A 1 179 ? -3.500 0.270 7.504 1.00 97.88 179 ILE A N 1
ATOM 1399 C CA . ILE A 1 179 ? -4.085 1.564 7.850 1.00 97.88 179 ILE A CA 1
ATOM 1400 C C . ILE A 1 179 ? -3.025 2.650 7.713 1.00 97.88 179 ILE A C 1
ATOM 1402 O O . ILE A 1 179 ? -1.894 2.504 8.177 1.00 97.88 179 ILE A O 1
ATOM 1406 N N . ARG A 1 180 ? -3.402 3.750 7.062 1.00 97.44 180 ARG A N 1
ATOM 1407 C CA . ARG A 1 180 ? -2.557 4.927 6.854 1.00 97.44 180 ARG A CA 1
ATOM 1408 C C . ARG A 1 180 ? -3.319 6.170 7.286 1.00 97.44 180 ARG A C 1
ATOM 1410 O O . ARG A 1 180 ? -4.462 6.342 6.870 1.00 97.44 180 ARG A O 1
ATOM 1417 N N . PHE A 1 181 ? -2.694 7.043 8.070 1.00 96.56 181 PHE A N 1
ATOM 1418 C CA . PHE A 1 181 ? -3.297 8.314 8.467 1.00 96.56 181 PHE A CA 1
ATOM 1419 C C . PHE A 1 181 ? -2.259 9.434 8.499 1.00 96.56 181 PHE A C 1
ATOM 1421 O O . PHE A 1 181 ? -1.389 9.447 9.367 1.00 96.56 181 PHE A O 1
ATOM 1428 N N . GLY A 1 182 ? -2.355 10.384 7.567 1.00 93.69 182 GLY A N 1
ATOM 1429 C CA . GLY A 1 182 ? -1.438 11.528 7.512 1.00 93.69 182 GLY A CA 1
ATOM 1430 C C . GLY A 1 182 ? 0.034 11.102 7.429 1.00 93.69 182 GLY A C 1
ATOM 1431 O O . GLY A 1 182 ? 0.406 10.336 6.542 1.00 93.69 182 GLY A O 1
ATOM 1432 N N . SER A 1 183 ? 0.855 11.604 8.355 1.00 92.38 183 SER A N 1
ATOM 1433 C CA . SER A 1 183 ? 2.291 11.314 8.490 1.00 92.38 183 SER A CA 1
ATOM 1434 C C . SER A 1 183 ? 2.621 10.160 9.448 1.00 92.38 183 SER A C 1
ATOM 1436 O O . SER A 1 183 ? 3.797 9.929 9.722 1.00 92.38 183 SER A O 1
ATOM 1438 N N . ASN A 1 184 ? 1.619 9.437 9.963 1.00 94.19 184 ASN A N 1
ATOM 1439 C CA . ASN A 1 184 ? 1.868 8.271 10.811 1.00 94.19 184 ASN A CA 1
ATOM 1440 C C . ASN A 1 184 ? 2.581 7.154 10.046 1.00 94.19 184 ASN A C 1
ATOM 1442 O O . ASN A 1 184 ? 2.443 7.016 8.826 1.00 94.19 184 ASN A O 1
ATOM 1446 N N . GLU A 1 185 ? 3.282 6.306 10.797 1.00 95.12 185 GLU A N 1
ATOM 1447 C CA . GLU A 1 185 ? 3.777 5.041 10.272 1.00 95.12 185 GLU A CA 1
ATOM 1448 C C . GLU A 1 185 ? 2.612 4.167 9.778 1.00 95.12 185 GLU A C 1
ATOM 1450 O O . GLU A 1 185 ? 1.492 4.206 10.297 1.00 95.12 185 GLU A O 1
ATOM 1455 N N . ILE A 1 186 ? 2.870 3.393 8.724 1.00 96.94 186 ILE A N 1
ATOM 1456 C CA . ILE A 1 186 ? 1.884 2.480 8.153 1.00 96.94 186 ILE A CA 1
ATOM 1457 C C . ILE A 1 186 ? 1.636 1.352 9.152 1.00 96.94 186 ILE A C 1
ATOM 1459 O O . ILE A 1 186 ? 2.503 0.511 9.373 1.00 96.94 186 ILE A O 1
ATOM 1463 N N . MET A 1 187 ? 0.421 1.281 9.686 1.00 97.00 187 MET A N 1
ATOM 1464 C CA . MET A 1 187 ? 0.045 0.220 10.612 1.00 97.00 187 MET A CA 1
ATOM 1465 C C . MET A 1 187 ? -0.574 -0.958 9.876 1.00 97.00 187 MET A C 1
ATOM 1467 O O . MET A 1 187 ? -1.296 -0.792 8.888 1.00 97.00 187 MET A O 1
ATOM 1471 N N . ARG A 1 188 ? -0.314 -2.168 10.367 1.00 96.62 188 ARG A N 1
ATOM 1472 C CA . ARG A 1 188 ? -0.858 -3.405 9.805 1.00 96.62 188 ARG A CA 1
ATOM 1473 C C . ARG A 1 188 ? -1.428 -4.276 10.908 1.00 96.62 188 ARG A C 1
ATOM 1475 O O . ARG A 1 188 ? -0.843 -4.389 11.980 1.00 96.62 188 ARG A O 1
ATOM 1482 N N . THR A 1 189 ? -2.553 -4.920 10.631 1.00 96.50 189 THR A N 1
ATOM 1483 C CA . THR A 1 189 ? -3.034 -6.010 11.482 1.00 96.50 189 THR A CA 1
ATOM 1484 C C . THR A 1 189 ? -2.202 -7.263 11.234 1.00 96.50 189 THR A C 1
ATOM 1486 O O . THR A 1 189 ? -1.586 -7.411 10.177 1.00 96.50 189 THR A O 1
ATOM 1489 N N . ARG A 1 190 ? -2.274 -8.227 12.157 1.00 94.94 190 ARG A N 1
ATOM 1490 C CA . ARG A 1 190 ? -1.832 -9.598 11.877 1.00 94.94 190 ARG A CA 1
ATOM 1491 C C . ARG A 1 190 ? -2.510 -10.153 10.618 1.00 94.94 190 ARG A C 1
ATOM 1493 O O . ARG A 1 190 ? -3.638 -9.763 10.295 1.00 94.94 190 ARG A O 1
ATOM 1500 N N . THR A 1 191 ? -1.833 -11.078 9.945 1.00 94.94 191 THR A N 1
ATOM 1501 C CA . THR A 1 191 ? -2.423 -11.853 8.851 1.00 94.94 191 THR A CA 1
ATOM 1502 C C . THR A 1 191 ? -3.403 -12.865 9.428 1.00 94.94 191 THR A C 1
ATOM 1504 O O . THR A 1 191 ? -3.079 -13.625 10.338 1.00 94.94 191 THR A O 1
ATOM 1507 N N . TYR A 1 192 ? -4.615 -12.861 8.899 1.00 94.31 192 TYR A N 1
ATOM 1508 C CA . TYR A 1 192 ? -5.644 -13.837 9.200 1.00 94.31 192 TYR A CA 1
ATOM 1509 C C . TYR A 1 192 ? -5.599 -14.896 8.103 1.00 94.31 192 TYR A C 1
ATOM 1511 O O . TYR A 1 192 ? -5.752 -14.571 6.927 1.00 94.31 192 TYR A O 1
ATOM 1519 N N . ASN A 1 193 ? -5.354 -16.146 8.478 1.00 93.69 193 ASN A N 1
ATOM 1520 C CA . ASN A 1 193 ? -5.168 -17.229 7.518 1.00 93.69 193 ASN A CA 1
ATOM 1521 C C . ASN A 1 193 ? -6.483 -17.967 7.251 1.00 93.69 193 ASN A C 1
ATOM 1523 O O . ASN A 1 193 ? -7.328 -18.067 8.141 1.00 93.69 193 ASN A O 1
ATOM 1527 N N . ASN A 1 194 ? -6.634 -18.534 6.052 1.00 89.94 194 ASN A N 1
ATOM 1528 C CA . ASN A 1 194 ? -7.753 -19.423 5.695 1.00 89.94 194 ASN A CA 1
ATOM 1529 C C . ASN A 1 194 ? -9.151 -18.833 5.947 1.00 89.94 194 ASN A C 1
ATOM 1531 O O . ASN A 1 194 ? -10.080 -19.529 6.356 1.00 89.94 194 ASN A O 1
ATOM 1535 N N . ILE A 1 195 ? -9.320 -17.544 5.669 1.00 88.81 195 ILE A N 1
ATOM 1536 C CA . ILE A 1 195 ? -10.523 -16.792 6.037 1.00 88.81 195 ILE A CA 1
ATOM 1537 C C . ILE A 1 195 ? -11.787 -17.248 5.273 1.00 88.81 195 ILE A C 1
ATOM 1539 O O . ILE A 1 195 ? -12.919 -17.014 5.697 1.00 88.81 195 ILE A O 1
ATOM 1543 N N . GLY A 1 196 ? -11.611 -17.914 4.131 1.00 87.44 196 GLY A N 1
ATOM 1544 C CA . GLY A 1 196 ? -12.711 -18.355 3.278 1.00 87.44 196 GLY A CA 1
ATOM 1545 C C . GLY A 1 196 ? -13.338 -17.203 2.486 1.00 87.44 196 GLY A C 1
ATOM 1546 O O . GLY A 1 196 ? -12.645 -16.292 2.032 1.00 87.44 196 GLY A O 1
ATOM 1547 N N . SER A 1 197 ? -14.652 -17.278 2.249 1.00 82.56 197 SER A N 1
ATOM 1548 C CA . SER A 1 197 ? -15.406 -16.314 1.426 1.00 82.56 197 SER A CA 1
ATOM 1549 C C . SER A 1 197 ? -16.147 -15.239 2.226 1.00 82.56 197 SER A C 1
ATOM 1551 O O . SER A 1 197 ? -16.669 -14.291 1.639 1.00 82.56 197 SER A O 1
ATOM 1553 N N . ARG A 1 198 ? -16.268 -15.402 3.548 1.00 83.81 198 ARG A N 1
ATOM 1554 C CA . ARG A 1 198 ? -16.950 -14.467 4.452 1.00 83.81 198 ARG A CA 1
ATOM 1555 C C . ARG A 1 198 ? -16.189 -14.412 5.763 1.00 83.81 198 ARG A C 1
ATOM 1557 O O . ARG A 1 198 ? -15.902 -15.456 6.334 1.00 83.81 198 ARG A O 1
ATOM 1564 N N . CYS A 1 199 ? -15.923 -13.209 6.256 1.00 85.00 199 CYS A N 1
ATOM 1565 C CA . CYS A 1 199 ? -15.230 -13.033 7.521 1.00 85.00 199 CYS A CA 1
ATOM 1566 C C . CYS A 1 199 ? -15.605 -11.756 8.239 1.00 85.00 199 CYS A C 1
ATOM 1568 O O . CYS A 1 199 ? -15.940 -10.752 7.613 1.00 85.00 199 CYS A O 1
ATOM 1570 N N . SER A 1 200 ? -15.472 -11.808 9.558 1.00 87.62 200 SER A N 1
ATOM 1571 C CA . SER A 1 200 ? -15.564 -10.655 10.439 1.00 87.62 200 SER A CA 1
ATOM 1572 C C . SER A 1 200 ? -14.231 -10.517 11.158 1.00 87.62 200 SER A C 1
ATOM 1574 O O . SER A 1 200 ? -13.875 -11.372 11.966 1.00 87.62 200 SER A O 1
ATOM 1576 N N . LEU A 1 201 ? -13.498 -9.451 10.854 1.00 89.81 201 LEU A N 1
ATOM 1577 C CA . LEU A 1 201 ? -12.227 -9.134 11.497 1.00 89.81 201 LEU A CA 1
ATOM 1578 C C . LEU A 1 201 ? -12.472 -8.055 12.548 1.00 89.81 201 LEU A C 1
ATOM 1580 O O . LEU A 1 201 ? -13.121 -7.051 12.265 1.00 89.81 201 LEU A O 1
ATOM 1584 N N . ARG A 1 202 ? -11.960 -8.270 13.760 1.00 90.19 202 ARG A N 1
ATOM 1585 C CA . ARG A 1 202 ? -12.059 -7.318 14.871 1.00 90.19 202 ARG A CA 1
ATOM 1586 C C . ARG A 1 202 ? -10.653 -7.002 15.347 1.00 90.19 202 ARG A C 1
ATOM 1588 O O . ARG A 1 202 ? -9.910 -7.907 15.716 1.00 90.19 202 ARG A O 1
ATOM 1595 N N . SER A 1 203 ? -10.278 -5.734 15.281 1.00 89.25 203 SER A N 1
ATOM 1596 C CA . SER A 1 203 ? -8.948 -5.263 15.655 1.00 89.25 203 SER A CA 1
ATOM 1597 C C . SER A 1 203 ? -9.059 -3.856 16.226 1.00 89.25 203 SER A C 1
ATOM 1599 O O . SER A 1 203 ? -9.905 -3.078 15.787 1.00 89.25 203 SER A O 1
ATOM 1601 N N . ALA A 1 204 ? -8.219 -3.562 17.212 1.00 89.19 204 ALA A N 1
ATOM 1602 C CA . ALA A 1 204 ? -8.042 -2.237 17.782 1.00 89.19 204 ALA A CA 1
ATOM 1603 C C . ALA A 1 204 ? -6.623 -1.766 17.457 1.00 89.19 204 ALA A C 1
ATOM 1605 O O . ALA A 1 204 ? -5.679 -2.553 17.522 1.00 89.19 204 ALA A O 1
ATOM 1606 N N . LEU A 1 205 ? -6.494 -0.502 17.066 1.00 92.00 205 LEU A N 1
ATOM 1607 C CA . LEU A 1 205 ? -5.236 0.117 16.666 1.00 92.00 205 LEU A CA 1
ATOM 1608 C C . LEU A 1 205 ? -5.208 1.556 17.187 1.00 92.00 205 LEU A C 1
ATOM 1610 O O . LEU A 1 205 ? -6.246 2.217 17.227 1.00 92.00 205 LEU A O 1
ATOM 1614 N N . GLN A 1 206 ? -4.024 2.033 17.557 1.00 91.81 206 GLN A N 1
ATOM 1615 C CA . GLN A 1 206 ? -3.804 3.382 18.073 1.00 91.81 206 GLN A CA 1
ATOM 1616 C C . GLN A 1 206 ? -3.167 4.257 16.993 1.00 91.81 206 GLN A C 1
ATOM 1618 O O . GLN A 1 206 ? -2.138 3.903 16.432 1.00 91.81 206 GLN A O 1
ATOM 1623 N N . LEU A 1 207 ? -3.782 5.403 16.705 1.00 91.81 207 LEU A N 1
ATOM 1624 C CA . LEU A 1 207 ? -3.294 6.382 15.734 1.00 91.81 207 LEU A CA 1
ATOM 1625 C C . LEU A 1 207 ? -3.067 7.724 16.420 1.00 91.81 207 LEU A C 1
ATOM 1627 O O . LEU A 1 207 ? -3.921 8.172 17.183 1.00 91.81 207 LEU A O 1
ATOM 1631 N N . ASN A 1 208 ? -1.972 8.402 16.077 1.00 91.25 208 ASN A N 1
ATOM 1632 C CA . ASN A 1 208 ? -1.763 9.780 16.506 1.00 91.25 208 ASN A CA 1
ATOM 1633 C C . ASN A 1 208 ? -2.458 10.725 15.524 1.00 91.25 208 ASN A C 1
ATOM 1635 O O . ASN A 1 208 ? -2.192 10.700 14.320 1.00 91.25 208 ASN A O 1
ATOM 1639 N N . VAL A 1 209 ? -3.359 11.567 16.027 1.00 88.94 209 VAL A N 1
ATOM 1640 C CA . VAL A 1 209 ? -4.091 12.527 15.198 1.00 88.94 209 VAL A CA 1
ATOM 1641 C C . VAL A 1 209 ? -3.491 13.915 15.364 1.00 88.94 209 VAL A C 1
ATOM 1643 O O . VAL A 1 209 ? -3.669 14.554 16.395 1.00 88.94 209 VAL A O 1
ATOM 1646 N N . ASP A 1 210 ? -2.803 14.398 14.328 1.00 87.88 210 ASP A N 1
ATOM 1647 C CA . ASP A 1 210 ? -2.327 15.780 14.283 1.00 87.88 210 ASP A CA 1
ATOM 1648 C C . ASP A 1 210 ? -3.371 16.686 13.616 1.00 87.88 210 ASP A C 1
ATOM 1650 O O . ASP A 1 210 ? -3.601 16.649 12.402 1.00 87.88 210 ASP A O 1
ATOM 1654 N N . THR A 1 211 ? -4.026 17.514 14.427 1.00 85.44 211 THR A N 1
ATOM 1655 C CA . THR A 1 211 ? -5.048 18.467 13.974 1.00 85.44 211 THR A CA 1
ATOM 1656 C C . THR A 1 211 ? -4.460 19.675 13.244 1.00 85.44 211 THR A C 1
ATOM 1658 O O . THR A 1 211 ? -5.191 20.381 12.544 1.00 85.44 211 THR A O 1
ATOM 1661 N N . SER A 1 212 ? -3.148 19.911 13.345 1.00 86.75 212 SER A N 1
ATOM 1662 C CA . SER A 1 212 ? -2.480 21.029 12.673 1.00 86.75 212 SER A CA 1
ATOM 1663 C C . SER A 1 212 ? -2.291 20.782 11.170 1.00 86.75 212 SER A C 1
ATOM 1665 O O . SER A 1 212 ? -2.364 21.715 10.360 1.00 86.75 212 SER A O 1
ATOM 1667 N N . HIS A 1 213 ? -2.126 19.518 10.771 1.00 87.38 213 HIS A N 1
ATOM 1668 C CA . HIS A 1 213 ? -1.921 19.118 9.383 1.00 87.38 213 HIS A CA 1
ATOM 1669 C C . HIS A 1 213 ? -3.240 18.998 8.618 1.00 87.38 213 HIS A C 1
ATOM 1671 O O . HIS A 1 213 ? -3.861 17.935 8.558 1.00 87.38 213 HIS A O 1
ATOM 1677 N N . LYS A 1 214 ? -3.633 20.099 7.965 1.00 88.56 214 LYS A N 1
ATOM 1678 C CA . LYS A 1 214 ? -4.768 20.130 7.033 1.00 88.56 214 LYS A CA 1
ATOM 1679 C C . LYS A 1 214 ? -4.491 19.234 5.823 1.00 88.56 214 LYS A C 1
ATOM 1681 O O . LYS A 1 214 ? -3.470 19.390 5.159 1.00 88.56 214 LYS A O 1
ATOM 1686 N N . GLY A 1 215 ? -5.437 18.355 5.499 1.00 90.06 215 GLY A N 1
ATOM 1687 C CA . GLY A 1 215 ? -5.372 17.496 4.308 1.00 90.06 215 GLY A CA 1
ATOM 1688 C C . GLY A 1 215 ? -4.939 16.057 4.585 1.00 90.06 215 GLY A C 1
ATOM 1689 O O . GLY A 1 215 ? -4.793 15.275 3.646 1.00 90.06 215 GLY A O 1
ATOM 1690 N N . SER A 1 216 ? -4.779 15.684 5.855 1.00 95.50 216 SER A N 1
ATOM 1691 C CA . SER A 1 216 ? -4.623 14.282 6.235 1.00 95.50 216 SER A CA 1
ATOM 1692 C C . SER A 1 216 ? -5.885 13.487 5.867 1.00 95.50 216 SER A C 1
ATOM 1694 O O . SER A 1 216 ? -7.005 13.998 5.896 1.00 95.50 216 SER A O 1
ATOM 1696 N N . SER A 1 217 ? -5.715 12.223 5.492 1.00 96.62 217 SER A N 1
ATOM 1697 C CA . SER A 1 217 ? -6.828 11.300 5.250 1.00 96.62 217 SER A CA 1
ATOM 1698 C C . SER A 1 217 ? -6.511 9.938 5.850 1.00 96.62 217 SER A C 1
ATOM 1700 O O . SER A 1 217 ? -5.348 9.525 5.882 1.00 96.62 217 SER 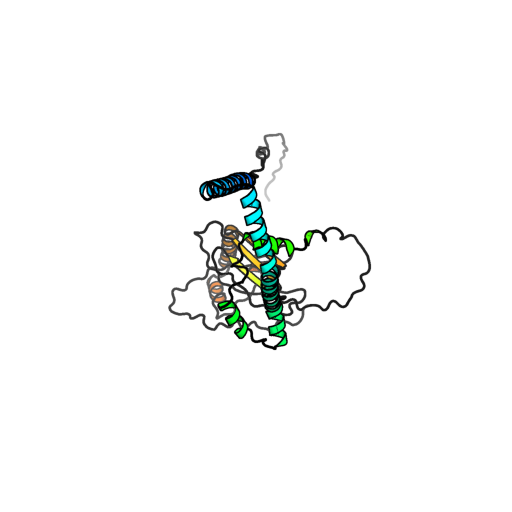A O 1
ATOM 1702 N N . LEU A 1 218 ? -7.546 9.276 6.363 1.00 97.31 218 LEU A N 1
ATOM 1703 C CA . LEU A 1 218 ? -7.502 7.909 6.861 1.00 97.31 218 LEU A CA 1
ATOM 1704 C C . LEU A 1 218 ? -7.801 6.967 5.709 1.00 97.31 218 LEU A C 1
ATOM 1706 O O . LEU A 1 218 ? -8.904 6.966 5.169 1.00 97.31 218 LEU A O 1
ATOM 1710 N N . VAL A 1 219 ? -6.820 6.154 5.344 1.00 98.00 219 VAL A N 1
ATOM 1711 C CA . VAL A 1 219 ? -6.957 5.140 4.304 1.00 98.00 219 VAL A CA 1
ATOM 1712 C C . VAL A 1 219 ? -6.826 3.768 4.946 1.00 98.00 219 VAL A C 1
ATOM 1714 O O . VAL A 1 219 ? -5.785 3.442 5.513 1.00 98.00 219 VAL A O 1
ATOM 1717 N N . ILE A 1 220 ? -7.876 2.960 4.830 1.00 98.00 220 ILE A N 1
ATOM 1718 C CA . ILE A 1 220 ? -7.907 1.570 5.291 1.00 98.00 220 ILE A CA 1
ATOM 1719 C C . ILE A 1 220 ? -7.935 0.672 4.060 1.00 98.00 220 ILE A C 1
ATOM 1721 O O . ILE A 1 220 ? -8.841 0.768 3.231 1.00 98.00 220 ILE A O 1
ATOM 1725 N N . LEU A 1 221 ? -6.939 -0.197 3.942 1.00 97.69 221 LEU A N 1
ATOM 1726 C CA . LEU A 1 221 ? -6.741 -1.120 2.831 1.00 97.69 221 LEU A CA 1
ATOM 1727 C C . LEU A 1 221 ? -6.890 -2.549 3.334 1.00 97.69 221 LEU A C 1
ATOM 1729 O O . LEU A 1 221 ? -6.190 -2.943 4.262 1.00 97.69 221 LEU A O 1
ATOM 1733 N N . VAL A 1 222 ? -7.726 -3.353 2.689 1.00 96.69 222 VAL A N 1
ATOM 1734 C CA . VAL A 1 222 ? -7.721 -4.808 2.883 1.00 96.69 222 VAL A CA 1
ATOM 1735 C C . VAL A 1 222 ? -6.874 -5.410 1.778 1.00 96.69 222 VAL A C 1
ATOM 1737 O O . VAL A 1 222 ? -7.152 -5.198 0.595 1.00 96.69 222 VAL A O 1
ATOM 1740 N N . LYS A 1 223 ? -5.832 -6.150 2.149 1.00 96.50 223 LYS A N 1
ATOM 1741 C CA . LYS A 1 223 ? -4.887 -6.757 1.211 1.00 96.50 223 LYS A CA 1
ATOM 1742 C C . LYS A 1 223 ? -4.848 -8.265 1.380 1.00 96.50 223 LYS A C 1
ATOM 1744 O O . LYS A 1 223 ? -5.018 -8.783 2.482 1.00 96.50 223 LYS A O 1
ATOM 1749 N N . SER A 1 224 ? -4.599 -8.963 0.277 1.00 94.88 224 SER A N 1
ATOM 1750 C CA . SER A 1 224 ? -4.340 -10.400 0.311 1.00 94.88 224 SER A CA 1
ATOM 1751 C C . SER A 1 224 ? -2.856 -10.673 0.541 1.00 94.88 224 SER A C 1
ATOM 1753 O O . SER A 1 224 ? -1.994 -10.067 -0.094 1.00 94.88 224 SER A O 1
ATOM 1755 N N . HIS A 1 225 ? -2.550 -11.608 1.430 1.00 94.06 225 HIS A N 1
ATOM 1756 C CA . HIS A 1 225 ? -1.205 -12.080 1.726 1.00 94.06 225 HIS A CA 1
ATOM 1757 C C . HIS A 1 225 ? -0.822 -13.244 0.796 1.00 94.06 225 HIS A C 1
ATOM 1759 O O . HIS A 1 225 ? -0.536 -14.358 1.224 1.00 94.06 225 HIS A O 1
ATOM 1765 N N . THR A 1 226 ? -0.857 -13.009 -0.517 1.00 88.25 226 THR A N 1
ATOM 1766 C CA . THR A 1 226 ? -0.515 -14.037 -1.508 1.00 88.25 226 THR A CA 1
ATOM 1767 C C . THR A 1 226 ? 0.761 -13.689 -2.266 1.00 88.25 226 THR A C 1
ATOM 1769 O O . THR A 1 226 ? 0.704 -13.100 -3.343 1.00 88.25 226 THR A O 1
ATOM 1772 N N . GLY A 1 227 ? 1.909 -14.132 -1.754 1.00 81.25 227 GLY A N 1
ATOM 1773 C CA . GLY A 1 227 ? 3.205 -14.001 -2.429 1.00 81.25 227 GLY A CA 1
ATOM 1774 C C . GLY A 1 227 ? 3.896 -12.652 -2.203 1.00 81.25 227 GLY A C 1
ATOM 1775 O O . GLY A 1 227 ? 3.634 -11.968 -1.222 1.00 81.25 227 GLY A O 1
ATOM 1776 N N . ALA A 1 228 ? 4.809 -12.289 -3.112 1.00 81.94 228 ALA A N 1
ATOM 1777 C CA . ALA A 1 228 ? 5.708 -11.140 -2.951 1.00 81.94 228 ALA A CA 1
ATOM 1778 C C . ALA A 1 228 ? 5.018 -9.768 -3.055 1.00 81.94 228 ALA A C 1
ATOM 1780 O O . ALA A 1 228 ? 5.521 -8.781 -2.527 1.00 81.94 228 ALA A O 1
ATOM 1781 N N . MET A 1 229 ? 3.872 -9.693 -3.736 1.00 87.06 229 MET A N 1
ATOM 1782 C CA . MET A 1 229 ? 3.046 -8.490 -3.781 1.00 87.06 229 MET A CA 1
ATOM 1783 C C . MET A 1 229 ? 1.711 -8.790 -3.119 1.00 87.06 229 MET A C 1
ATOM 1785 O O . MET A 1 229 ? 1.067 -9.781 -3.451 1.00 87.06 229 MET A O 1
ATOM 1789 N N . SER A 1 230 ? 1.291 -7.924 -2.200 1.00 92.44 230 SER A N 1
ATOM 1790 C CA . SER A 1 230 ? -0.002 -8.038 -1.529 1.00 92.44 230 SER A CA 1
ATOM 1791 C C . SER A 1 230 ? -1.047 -7.208 -2.277 1.00 92.44 230 SER A C 1
ATOM 1793 O O . SER A 1 230 ? -1.083 -5.986 -2.084 1.00 92.44 230 SER A O 1
ATOM 1795 N N . PRO A 1 231 ? -1.868 -7.809 -3.163 1.00 94.50 231 PRO A N 1
ATOM 1796 C CA . PRO A 1 231 ? -2.848 -7.051 -3.925 1.00 94.50 231 PRO A CA 1
ATOM 1797 C C . PRO A 1 231 ? -3.900 -6.444 -2.993 1.00 94.50 231 PRO A C 1
ATOM 1799 O O . PRO A 1 231 ? -4.351 -7.075 -2.034 1.00 94.50 231 PRO A O 1
ATOM 1802 N N . GLU A 1 232 ? -4.292 -5.208 -3.294 1.00 95.81 232 GLU A N 1
ATOM 1803 C CA . GLU A 1 232 ? -5.400 -4.513 -2.640 1.00 95.81 232 GLU A CA 1
ATOM 1804 C C . GLU A 1 232 ? -6.725 -5.135 -3.093 1.00 95.81 232 GLU A C 1
ATOM 1806 O O . GLU A 1 232 ? -7.018 -5.187 -4.288 1.00 95.81 232 GLU A O 1
ATOM 1811 N N . LEU A 1 233 ? -7.515 -5.629 -2.139 1.00 94.38 233 LEU A N 1
A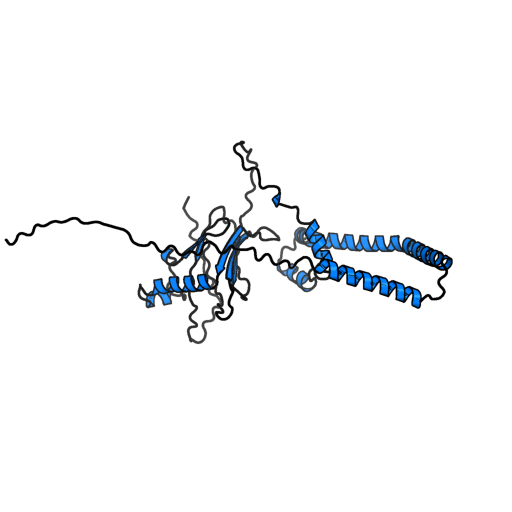TOM 1812 C CA . LEU A 1 233 ? -8.841 -6.192 -2.391 1.00 94.38 233 LEU A CA 1
ATOM 1813 C C . LEU A 1 233 ? -9.921 -5.123 -2.311 1.00 94.38 233 LEU A C 1
ATOM 1815 O O . LEU A 1 233 ? -10.799 -5.080 -3.171 1.00 94.38 233 LEU A O 1
ATOM 1819 N N . CYS A 1 234 ? -9.863 -4.279 -1.280 1.00 96.88 234 CYS A N 1
ATOM 1820 C CA . CYS A 1 234 ? -10.743 -3.131 -1.130 1.00 96.88 234 CYS A CA 1
ATOM 1821 C C . CYS A 1 234 ? -10.113 -2.024 -0.280 1.00 96.88 234 CYS A C 1
ATOM 1823 O O . CYS A 1 234 ? -9.150 -2.244 0.460 1.00 96.88 234 CYS A O 1
ATOM 1825 N N . ARG A 1 235 ? -10.680 -0.823 -0.397 1.00 97.56 235 ARG A N 1
ATOM 1826 C CA . ARG A 1 235 ? -10.226 0.400 0.258 1.00 97.56 235 ARG A CA 1
ATOM 1827 C C . ARG A 1 235 ? -11.395 1.219 0.780 1.00 97.56 235 ARG A C 1
ATOM 1829 O O . ARG A 1 235 ? -12.432 1.334 0.126 1.00 97.56 235 ARG A O 1
ATOM 1836 N N . LEU A 1 236 ? -11.173 1.837 1.932 1.00 98.06 236 LEU A N 1
ATOM 1837 C CA . LEU A 1 236 ? -11.946 2.955 2.457 1.00 98.06 236 LEU A CA 1
ATOM 1838 C C . LEU A 1 236 ? -11.009 4.156 2.605 1.00 98.06 236 LEU A C 1
ATOM 1840 O O . LEU A 1 236 ? -9.870 3.999 3.042 1.00 98.06 236 LEU A O 1
ATOM 1844 N N . SER A 1 237 ? -11.484 5.339 2.230 1.00 97.75 237 SER A N 1
ATOM 1845 C CA . SER A 1 237 ? -10.764 6.598 2.406 1.00 97.75 237 SER A CA 1
ATOM 1846 C C . SER A 1 237 ? -11.698 7.591 3.078 1.00 97.75 237 SER A C 1
ATOM 1848 O O . SER A 1 237 ? -12.743 7.894 2.511 1.00 97.75 237 SER A O 1
ATOM 1850 N N . LEU A 1 238 ? -11.311 8.092 4.247 1.00 97.50 238 LEU A N 1
ATOM 1851 C CA . LEU A 1 238 ? -12.021 9.125 4.995 1.00 97.50 238 LEU A CA 1
ATOM 1852 C C . LEU A 1 238 ? -11.137 10.369 5.084 1.00 97.50 238 LEU A C 1
ATOM 1854 O O . LEU A 1 238 ? -9.949 10.298 5.407 1.00 97.50 238 LEU A O 1
ATOM 1858 N N . SER A 1 239 ? -11.702 11.524 4.778 1.00 96.12 239 SER A N 1
ATOM 1859 C CA . SER A 1 239 ? -11.074 12.818 5.016 1.00 96.12 239 SER A CA 1
ATOM 1860 C C . SER A 1 239 ? -10.901 13.071 6.517 1.00 96.12 239 SER A C 1
ATOM 1862 O O . SER A 1 239 ? -11.653 12.556 7.340 1.00 96.12 239 SER A O 1
ATOM 1864 N N . GLN A 1 240 ? -9.937 13.914 6.897 1.00 94.31 240 GLN A N 1
ATOM 1865 C CA . GLN A 1 240 ? -9.759 14.323 8.296 1.00 94.31 240 GLN A CA 1
ATOM 1866 C C . GLN A 1 240 ? -11.043 14.877 8.929 1.00 94.31 240 GLN A C 1
ATOM 1868 O O . GLN A 1 240 ? -11.269 14.672 10.115 1.00 94.31 240 GLN A O 1
ATOM 1873 N N . ARG A 1 241 ? -11.894 15.554 8.148 1.00 93.31 241 ARG A N 1
ATOM 1874 C CA . ARG A 1 241 ? -13.181 16.054 8.638 1.00 93.31 241 ARG A CA 1
ATOM 1875 C C . ARG A 1 241 ? -14.122 14.909 9.005 1.00 93.31 241 ARG A C 1
ATOM 1877 O O . ARG A 1 241 ? -14.650 14.920 10.102 1.00 93.31 241 ARG A O 1
ATOM 1884 N N . GLU A 1 242 ? -14.259 13.910 8.137 1.00 95.50 242 GLU A N 1
ATOM 1885 C CA . GLU A 1 242 ? -15.073 12.718 8.419 1.00 95.50 242 GLU A CA 1
ATOM 1886 C C . GLU A 1 242 ? -14.535 11.936 9.621 1.00 95.50 242 GLU A C 1
ATOM 1888 O O . GLU A 1 242 ? -15.313 11.410 10.402 1.00 95.50 242 GLU A O 1
ATOM 1893 N N . VAL A 1 243 ? -13.212 11.897 9.812 1.00 94.44 243 VAL A N 1
ATOM 1894 C CA . VAL A 1 243 ? -12.589 11.281 10.996 1.00 94.44 243 VAL A CA 1
ATOM 1895 C C . VAL A 1 243 ? -12.971 12.028 12.280 1.00 94.44 243 VAL A C 1
ATOM 1897 O O . VAL A 1 243 ? -13.327 11.388 13.265 1.00 94.44 243 VAL A O 1
ATOM 1900 N N . ILE A 1 244 ? -12.942 13.364 12.270 1.00 91.00 244 ILE A N 1
ATOM 1901 C CA . ILE A 1 244 ? -13.360 14.194 13.415 1.00 91.00 244 ILE A CA 1
ATOM 1902 C C . ILE A 1 244 ? -14.868 14.053 13.670 1.00 91.00 244 ILE A C 1
ATOM 1904 O O . ILE A 1 244 ? -15.295 13.919 14.817 1.00 91.00 244 ILE A O 1
ATOM 1908 N N . ASP A 1 245 ? -15.677 14.047 12.609 1.00 92.06 245 ASP A N 1
ATOM 1909 C CA . ASP A 1 245 ? -17.127 13.877 12.706 1.00 92.06 245 ASP A CA 1
ATOM 1910 C C . ASP A 1 245 ? -17.459 12.486 13.290 1.00 92.06 245 ASP A C 1
ATOM 1912 O O . ASP A 1 245 ? -18.251 12.389 14.228 1.00 92.06 245 ASP A O 1
ATOM 1916 N N . LEU A 1 246 ? -16.774 11.428 12.836 1.00 92.12 246 LEU A N 1
ATOM 1917 C CA . LEU A 1 246 ? -16.894 10.063 13.361 1.00 92.12 246 LEU A CA 1
ATOM 1918 C C . LEU A 1 246 ? -16.515 9.975 14.847 1.00 92.12 246 LEU A C 1
ATOM 1920 O O . LEU A 1 246 ? -17.223 9.334 15.626 1.00 92.12 246 LEU A O 1
ATOM 1924 N N . GLU A 1 247 ? -15.425 10.629 15.257 1.00 89.75 247 GLU A N 1
ATOM 1925 C CA . GLU A 1 247 ? -15.040 10.725 16.670 1.00 89.75 247 GLU A CA 1
ATOM 1926 C C . GLU A 1 247 ? -16.145 11.401 17.497 1.00 89.75 247 GLU A C 1
ATOM 1928 O O . GLU A 1 247 ? -16.556 10.871 18.532 1.00 89.75 247 GLU A O 1
ATOM 1933 N N . SER A 1 248 ? -16.689 12.520 17.011 1.00 88.06 248 SER A N 1
ATOM 1934 C CA . SER A 1 248 ? -17.752 13.253 17.707 1.00 88.06 248 SER A CA 1
ATOM 1935 C C . SER A 1 248 ? -19.058 12.452 17.825 1.00 88.06 248 SER A C 1
ATOM 1937 O O . SER A 1 248 ? -19.677 12.446 18.891 1.00 88.06 248 SER A O 1
ATOM 1939 N N . ASN A 1 249 ? -19.434 11.700 16.784 1.00 85.94 249 ASN A N 1
ATOM 1940 C CA . ASN A 1 249 ? -20.606 10.822 16.787 1.00 85.94 249 ASN A CA 1
ATOM 1941 C C . ASN A 1 249 ? -20.446 9.679 17.797 1.00 85.94 249 ASN A C 1
ATOM 1943 O O . ASN A 1 249 ? -21.375 9.358 18.543 1.00 85.94 249 ASN A O 1
ATOM 1947 N N . CYS A 1 250 ? -19.251 9.085 17.846 1.00 81.88 250 CYS A N 1
ATOM 1948 C CA . CYS A 1 250 ? -18.922 8.020 18.788 1.00 81.88 250 CYS A CA 1
ATOM 1949 C C . CYS A 1 250 ? -18.932 8.520 20.244 1.00 81.88 250 CYS A C 1
ATOM 1951 O O . CYS A 1 250 ? -19.377 7.796 21.139 1.00 81.88 250 CYS A O 1
ATOM 1953 N N . LEU A 1 251 ? -18.492 9.759 20.486 1.00 76.75 251 LEU A N 1
ATOM 1954 C CA . LEU A 1 251 ? -18.517 10.385 21.811 1.00 76.75 251 LEU A CA 1
ATOM 1955 C C . LEU A 1 251 ? -19.936 10.746 22.263 1.00 76.75 251 LEU A C 1
ATOM 1957 O O . LEU A 1 251 ? -20.291 10.454 23.402 1.00 76.75 251 LEU A O 1
ATOM 1961 N N . ALA A 1 252 ? -20.773 11.297 21.379 1.00 76.94 252 ALA A N 1
ATOM 1962 C CA . ALA A 1 252 ? -22.154 11.666 21.709 1.00 76.94 252 ALA A CA 1
ATOM 1963 C C . ALA A 1 252 ? -22.987 10.467 22.200 1.00 76.94 252 ALA A C 1
ATOM 1965 O O . ALA A 1 252 ? -23.840 10.609 23.075 1.00 76.94 252 ALA A O 1
ATOM 1966 N N . TYR A 1 253 ? -22.701 9.268 21.684 1.00 67.81 253 TYR A N 1
ATOM 1967 C CA . TYR A 1 253 ? -23.342 8.030 22.134 1.00 67.81 253 TYR A CA 1
ATOM 1968 C C . TYR A 1 253 ? -22.959 7.630 23.569 1.00 67.81 253 TYR A C 1
ATOM 1970 O O . TYR A 1 253 ? -23.709 6.922 24.241 1.00 67.81 253 TYR A O 1
ATOM 1978 N N . CYS A 1 254 ? -21.798 8.076 24.050 1.00 62.47 254 CYS A N 1
ATOM 1979 C CA . CYS A 1 254 ? -21.323 7.766 25.396 1.00 62.47 254 CYS A CA 1
ATOM 1980 C C . CYS A 1 254 ? -22.018 8.619 26.474 1.00 62.47 254 CYS A C 1
ATOM 1982 O O . CYS A 1 254 ? -22.149 8.163 27.607 1.00 62.47 254 CYS A O 1
ATOM 1984 N N . ASP A 1 255 ? -22.513 9.814 26.138 1.00 60.53 255 ASP A N 1
ATOM 1985 C CA . ASP A 1 255 ? -23.086 10.742 27.126 1.00 60.53 255 ASP A CA 1
ATOM 1986 C C . ASP A 1 255 ? -24.492 10.347 27.613 1.00 60.53 255 ASP A C 1
ATOM 1988 O O . ASP A 1 255 ? -24.907 10.739 28.704 1.00 60.53 255 ASP A O 1
ATOM 1992 N N . THR A 1 256 ? -25.243 9.543 26.852 1.00 61.97 256 THR A N 1
ATOM 1993 C CA . THR A 1 256 ? -26.632 9.184 27.202 1.00 61.97 256 THR A CA 1
ATOM 1994 C C . THR A 1 256 ? -26.763 8.008 28.177 1.00 61.97 256 THR A C 1
ATOM 1996 O O . THR A 1 256 ? -27.856 7.745 28.678 1.00 61.97 256 THR A O 1
ATOM 1999 N N . THR A 1 257 ? -25.670 7.304 28.475 1.00 56.66 257 THR A N 1
ATOM 2000 C CA . THR A 1 257 ? -25.652 6.101 29.324 1.00 56.66 257 THR A CA 1
ATOM 2001 C C . THR A 1 257 ? -24.468 6.188 30.276 1.00 56.66 257 THR A C 1
ATOM 2003 O O . THR A 1 257 ? -23.341 6.082 29.818 1.00 56.66 257 THR A O 1
ATOM 2006 N N . GLU A 1 258 ? -24.731 6.410 31.571 1.00 57.72 258 GLU A N 1
ATOM 2007 C CA . GLU A 1 258 ? -23.763 6.508 32.684 1.00 57.72 258 GLU A CA 1
ATOM 2008 C C . GLU A 1 258 ? -22.267 6.502 32.273 1.00 57.72 258 GLU A C 1
ATOM 2010 O O . GLU A 1 258 ? -21.662 5.430 32.157 1.00 57.72 258 GLU A O 1
ATOM 2015 N N . PRO A 1 259 ? -21.629 7.676 32.095 1.00 55.81 259 PRO A N 1
ATOM 2016 C CA . PRO A 1 259 ? -20.268 7.792 31.547 1.00 55.81 259 PRO A CA 1
ATOM 2017 C C . PRO A 1 259 ? -19.188 7.000 32.316 1.00 55.81 259 PRO A C 1
ATOM 2019 O O . PRO A 1 259 ? -18.150 6.643 31.756 1.00 55.81 259 PRO A O 1
ATOM 2022 N N . ALA A 1 260 ? -19.440 6.650 33.583 1.00 52.47 260 ALA A N 1
ATOM 2023 C CA . ALA A 1 260 ? -18.548 5.835 34.411 1.00 52.47 260 ALA A CA 1
ATOM 2024 C C . ALA A 1 260 ? -18.449 4.357 33.966 1.00 52.47 260 ALA A C 1
ATOM 2026 O O . ALA A 1 260 ? -17.405 3.719 34.144 1.00 52.47 260 ALA A O 1
ATOM 2027 N N . LEU A 1 261 ? -19.500 3.805 33.351 1.00 54.41 261 LEU A N 1
ATOM 2028 C CA . LEU A 1 261 ? -19.502 2.433 32.823 1.00 54.41 261 LEU A CA 1
ATOM 2029 C C . LEU A 1 261 ? -18.774 2.328 31.475 1.00 54.41 261 LEU A C 1
ATOM 2031 O O . LEU A 1 261 ? -18.271 1.262 31.130 1.00 54.41 261 LEU A O 1
ATOM 2035 N N . TYR A 1 262 ? -18.671 3.433 30.735 1.00 52.19 262 TYR A N 1
ATOM 2036 C CA . TYR A 1 262 ? -18.025 3.472 29.423 1.00 52.19 262 TYR A CA 1
ATOM 2037 C C . TYR A 1 262 ? -16.509 3.605 29.494 1.00 52.19 262 TYR A C 1
ATOM 2039 O O . TYR A 1 262 ? -15.800 2.873 28.803 1.00 52.19 262 TYR A O 1
ATOM 2047 N N . ALA A 1 263 ? -16.000 4.502 30.343 1.00 51.91 263 ALA A N 1
ATOM 2048 C CA . ALA A 1 263 ? -14.559 4.703 30.485 1.00 51.91 263 ALA A CA 1
ATOM 2049 C C . ALA A 1 263 ? -13.849 3.445 31.023 1.00 51.91 263 ALA A C 1
ATOM 2051 O O . ALA A 1 263 ? -12.725 3.156 30.622 1.00 51.91 263 ALA A O 1
ATOM 2052 N N . SER A 1 264 ? -14.527 2.657 31.869 1.00 49.88 264 SER A N 1
ATOM 2053 C CA . SER A 1 264 ? -13.990 1.414 32.447 1.00 49.88 264 SER A CA 1
ATOM 2054 C C . SER A 1 264 ? -14.008 0.211 31.494 1.00 49.88 264 SER A C 1
ATOM 2056 O O . SER A 1 264 ? -13.226 -0.721 31.681 1.00 49.88 264 SER A O 1
ATOM 2058 N N . GLN A 1 265 ? -14.839 0.228 30.445 1.00 52.12 265 GLN A N 1
ATOM 2059 C CA . GLN A 1 265 ? -14.877 -0.843 29.437 1.00 52.12 265 GLN A CA 1
ATOM 2060 C C . GLN A 1 265 ? -13.785 -0.712 28.371 1.00 52.12 265 GLN A C 1
ATOM 2062 O O . GLN A 1 265 ? -13.510 -1.678 27.666 1.00 52.12 265 GLN A O 1
ATOM 2067 N N . ILE A 1 266 ? -13.161 0.461 28.238 1.00 54.03 266 ILE A N 1
ATOM 2068 C CA . ILE A 1 266 ? -12.161 0.735 27.195 1.00 54.03 266 ILE A CA 1
ATOM 2069 C C . ILE A 1 266 ? -10.742 0.351 27.660 1.00 54.03 266 ILE A C 1
ATOM 2071 O O . ILE A 1 266 ? -9.906 0.011 26.830 1.00 54.03 266 ILE A O 1
ATOM 2075 N N . THR A 1 267 ? -10.469 0.342 28.971 1.00 52.19 267 THR A N 1
ATOM 2076 C CA . THR A 1 267 ? -9.101 0.294 29.535 1.00 52.19 267 THR A CA 1
ATOM 2077 C C . THR A 1 267 ? -8.750 -0.955 30.359 1.00 52.19 267 THR A C 1
ATOM 2079 O O . THR A 1 267 ? -7.745 -0.970 31.058 1.00 52.19 267 THR A O 1
ATOM 2082 N N . GLY A 1 268 ? -9.479 -2.066 30.206 1.00 49.31 268 GLY A N 1
ATOM 2083 C CA . GLY A 1 268 ? -8.838 -3.381 30.378 1.00 49.31 268 GLY A CA 1
ATOM 2084 C C . GLY A 1 268 ? -8.922 -4.084 31.739 1.00 49.31 268 GLY A C 1
ATOM 2085 O O . GLY A 1 268 ? -7.990 -4.786 32.104 1.00 49.31 268 GLY A O 1
ATOM 2086 N N . THR A 1 269 ? -10.042 -4.028 32.464 1.00 45.94 269 THR A N 1
ATOM 2087 C CA . THR A 1 269 ? -10.267 -5.002 33.570 1.00 45.94 269 THR A CA 1
ATOM 2088 C C . THR A 1 269 ? -11.690 -5.550 33.671 1.00 45.94 269 THR A C 1
ATOM 2090 O O . THR A 1 269 ? -11.867 -6.692 34.091 1.00 45.94 269 THR A O 1
ATOM 2093 N N . ALA A 1 270 ? -12.707 -4.811 33.222 1.00 48.94 270 ALA A N 1
ATOM 2094 C CA . ALA A 1 270 ? -14.079 -5.304 33.109 1.00 48.94 270 ALA A CA 1
ATOM 2095 C C . ALA A 1 270 ? -14.442 -5.423 31.622 1.00 48.94 270 ALA A C 1
ATOM 2097 O O . ALA A 1 270 ? -14.737 -4.423 30.977 1.00 48.94 270 ALA A O 1
ATOM 2098 N N . GLY A 1 271 ? -14.333 -6.642 31.082 1.00 55.28 271 GLY A N 1
ATOM 2099 C CA . GLY A 1 271 ? -14.400 -6.985 29.655 1.00 55.28 271 GLY A CA 1
ATOM 2100 C C . GLY A 1 271 ? -15.202 -6.034 28.761 1.00 55.28 271 GLY A C 1
ATOM 2101 O O . GLY A 1 271 ? -16.417 -5.893 28.906 1.00 55.28 271 GLY A O 1
ATOM 2102 N N . PHE A 1 272 ? -14.511 -5.435 27.789 1.00 62.59 272 PHE A N 1
ATOM 2103 C CA . PHE A 1 272 ? -15.129 -4.706 26.689 1.00 62.59 272 PHE A CA 1
ATOM 2104 C C . PHE A 1 272 ? -16.173 -5.593 26.002 1.00 62.59 272 PHE A C 1
ATOM 2106 O O . PHE A 1 272 ? -15.839 -6.633 25.426 1.00 62.59 272 PHE A O 1
ATOM 2113 N N . LYS A 1 273 ? -17.445 -5.188 26.035 1.00 67.94 273 LYS A N 1
ATOM 2114 C CA . LYS A 1 273 ? -18.499 -5.896 25.310 1.00 67.94 273 LYS A CA 1
ATOM 2115 C C . LYS A 1 273 ? -18.674 -5.260 23.938 1.00 67.94 273 LYS A C 1
ATOM 2117 O O . LYS A 1 273 ? -19.227 -4.172 23.812 1.00 67.94 273 LYS A O 1
ATOM 2122 N N . TRP A 1 274 ? -18.229 -5.972 22.907 1.00 69.25 274 TRP A N 1
ATOM 2123 C CA . TRP A 1 274 ? -18.455 -5.579 21.519 1.00 69.25 274 TRP A CA 1
ATOM 2124 C C . TRP A 1 274 ? -19.962 -5.496 21.244 1.00 69.25 274 TRP A C 1
ATOM 2126 O O . TRP A 1 274 ? -20.654 -6.516 21.282 1.00 69.25 274 TRP A O 1
ATOM 2136 N N . ALA A 1 275 ? -20.469 -4.295 20.977 1.00 77.25 275 ALA A N 1
ATOM 2137 C CA . ALA A 1 275 ? -21.844 -4.075 20.549 1.00 77.25 275 ALA A CA 1
ATOM 2138 C C . ALA A 1 275 ? -21.845 -3.262 19.256 1.00 77.25 275 ALA A C 1
ATOM 2140 O O . ALA A 1 275 ? -21.217 -2.206 19.181 1.00 77.25 275 ALA A O 1
ATOM 2141 N N . ASP A 1 276 ? -22.563 -3.760 18.252 1.00 79.12 276 ASP A N 1
ATOM 2142 C CA . ASP A 1 276 ? -22.570 -3.191 16.900 1.00 79.12 276 ASP A CA 1
ATOM 2143 C C . ASP A 1 276 ? -23.145 -1.766 16.865 1.00 79.12 276 ASP A C 1
ATOM 2145 O O . ASP A 1 276 ? -22.809 -0.987 15.982 1.00 79.12 276 ASP A O 1
ATOM 2149 N N . SER A 1 277 ? -23.934 -1.383 17.874 1.00 79.31 277 SER A N 1
ATOM 2150 C CA . SER A 1 277 ? -24.465 -0.026 18.041 1.00 79.31 277 SER A CA 1
ATOM 2151 C C . SER A 1 277 ? -23.396 1.048 18.261 1.00 79.31 277 SER A C 1
ATOM 2153 O O . SER A 1 277 ? -23.702 2.226 18.123 1.00 79.31 277 SER A O 1
ATOM 2155 N N . PHE A 1 278 ? -22.166 0.671 18.631 1.00 81.00 278 PHE A N 1
ATOM 2156 C CA . PHE A 1 278 ? -21.067 1.621 18.865 1.00 81.00 278 PHE A CA 1
ATOM 2157 C C . PHE A 1 278 ? -20.176 1.849 17.657 1.00 81.00 278 PHE A C 1
ATOM 2159 O O . PHE A 1 278 ? -19.161 2.533 17.782 1.00 81.00 278 PHE A O 1
ATOM 2166 N N . PHE A 1 279 ? -20.515 1.249 16.524 1.00 89.75 279 PHE A N 1
ATOM 2167 C CA . PHE A 1 279 ? -19.720 1.356 15.322 1.00 89.75 279 PHE A CA 1
ATOM 2168 C C . PHE A 1 279 ? -20.551 1.954 14.199 1.00 89.75 279 PHE A C 1
ATOM 2170 O O . PHE A 1 279 ? -21.708 1.590 13.992 1.00 89.75 279 PHE A O 1
ATOM 2177 N N . GLU A 1 280 ? -19.926 2.842 13.441 1.00 92.81 280 GLU A N 1
ATOM 2178 C CA . GLU A 1 280 ? -20.506 3.399 12.232 1.00 92.81 280 GLU A CA 1
ATOM 2179 C C . GLU A 1 280 ? -20.118 2.520 11.034 1.00 92.81 280 GLU A C 1
ATOM 2181 O O . GLU A 1 280 ? -18.958 2.120 10.882 1.00 92.81 280 GLU A O 1
ATOM 2186 N N . GLU A 1 281 ? -21.105 2.156 10.213 1.00 94.88 281 GLU A N 1
ATOM 2187 C CA . GLU A 1 281 ? -20.914 1.284 9.051 1.00 94.88 281 GLU A CA 1
ATOM 2188 C C . GLU A 1 281 ? -20.482 2.100 7.830 1.00 94.88 281 GLU A C 1
ATOM 2190 O O . GLU A 1 281 ? -21.188 3.002 7.383 1.00 94.88 281 GLU A O 1
ATOM 2195 N N . TYR A 1 282 ? -19.352 1.719 7.238 1.00 97.06 282 TYR A N 1
ATOM 2196 C CA . TYR A 1 282 ? -18.841 2.282 5.996 1.00 97.06 282 TYR A CA 1
ATOM 2197 C C . TYR A 1 282 ? -18.736 1.213 4.909 1.00 97.06 282 TYR A C 1
ATOM 2199 O O . TYR A 1 282 ? -18.317 0.073 5.141 1.00 97.06 282 TYR A O 1
ATOM 2207 N N . HIS A 1 283 ? -19.065 1.603 3.679 1.00 97.06 283 HIS A N 1
ATOM 2208 C CA . HIS A 1 283 ? -18.900 0.757 2.503 1.00 97.06 283 HIS A CA 1
ATOM 2209 C C . HIS A 1 283 ? -17.502 0.912 1.905 1.00 97.06 283 HIS A C 1
ATOM 2211 O O . HIS A 1 283 ? -17.041 2.019 1.634 1.00 97.06 283 HIS A O 1
ATOM 2217 N N . MET A 1 284 ? -16.840 -0.218 1.658 1.00 97.38 284 MET A N 1
ATOM 2218 C CA . MET A 1 284 ? -15.523 -0.246 1.021 1.00 97.38 284 MET A CA 1
ATOM 2219 C C . MET A 1 284 ? -15.649 -0.428 -0.494 1.00 97.38 284 MET A C 1
ATOM 2221 O O . MET A 1 284 ? -16.542 -1.128 -0.979 1.00 97.38 284 MET A O 1
ATOM 2225 N N . ILE A 1 285 ? -14.707 0.140 -1.246 1.00 95.81 285 ILE A N 1
ATOM 2226 C CA . ILE A 1 285 ? -14.632 0.033 -2.709 1.00 95.81 285 ILE A CA 1
ATOM 2227 C C . ILE A 1 285 ? -13.585 -1.032 -3.070 1.00 95.81 285 ILE A C 1
ATOM 2229 O O . ILE A 1 285 ? -12.483 -0.967 -2.535 1.00 95.81 285 ILE A O 1
ATOM 2233 N N . PRO A 1 286 ? -13.858 -2.001 -3.966 1.00 93.94 286 PRO A N 1
ATOM 2234 C CA . PRO A 1 286 ? -15.075 -2.163 -4.759 1.00 93.94 286 PRO A CA 1
ATOM 2235 C C . PRO A 1 286 ? -16.220 -2.861 -4.014 1.00 93.94 286 PRO A C 1
ATOM 2237 O O . PRO A 1 286 ? -17.372 -2.706 -4.415 1.00 93.94 286 PRO A O 1
ATOM 2240 N N . ARG A 1 287 ? -15.924 -3.668 -2.986 1.00 91.88 287 ARG A N 1
ATOM 2241 C CA . ARG A 1 287 ? -16.913 -4.388 -2.170 1.00 91.88 287 ARG A CA 1
ATOM 2242 C C . ARG A 1 287 ? -16.385 -4.584 -0.753 1.00 91.88 287 ARG A C 1
ATOM 2244 O O . ARG A 1 287 ? -15.191 -4.796 -0.563 1.00 91.88 287 ARG A O 1
ATOM 2251 N N . GLY A 1 288 ? -17.290 -4.591 0.217 1.00 92.38 288 GLY A N 1
ATOM 2252 C CA . GLY A 1 288 ? -16.976 -4.834 1.622 1.00 92.38 288 GLY A CA 1
ATOM 2253 C C . GLY A 1 288 ? -17.694 -3.854 2.535 1.00 92.38 288 GLY A C 1
ATOM 2254 O O . GLY A 1 288 ? -18.250 -2.850 2.083 1.00 92.38 288 GLY A O 1
ATOM 2255 N N . ARG A 1 289 ? -17.695 -4.176 3.824 1.00 95.69 289 ARG A N 1
ATOM 2256 C CA . ARG A 1 289 ? -18.233 -3.328 4.881 1.00 95.69 289 ARG A CA 1
ATOM 2257 C C . ARG A 1 289 ? -17.257 -3.313 6.035 1.00 95.69 289 ARG A C 1
ATOM 2259 O O . ARG A 1 289 ? -16.677 -4.354 6.347 1.00 95.69 289 ARG A O 1
ATOM 2266 N N . ILE A 1 290 ? -17.084 -2.147 6.631 1.00 95.19 290 ILE A N 1
ATOM 2267 C CA . ILE A 1 290 ? -16.259 -1.967 7.814 1.00 95.19 290 ILE A CA 1
ATOM 2268 C C . ILE A 1 290 ? -17.048 -1.172 8.842 1.00 95.19 290 ILE A C 1
ATOM 2270 O O . ILE A 1 290 ? -17.720 -0.203 8.506 1.00 95.19 290 ILE A O 1
ATOM 2274 N N . TRP A 1 291 ? -16.974 -1.622 10.086 1.00 94.81 291 TRP A N 1
ATOM 2275 C CA . TRP A 1 291 ? -17.594 -0.981 11.234 1.00 94.81 291 TRP A CA 1
ATOM 2276 C C . TRP A 1 291 ? -16.481 -0.293 12.012 1.00 94.81 291 TRP A C 1
ATOM 2278 O O . TRP A 1 291 ? -15.571 -0.962 12.507 1.00 94.81 291 TRP A O 1
ATOM 2288 N N . LEU A 1 292 ? -16.509 1.037 12.045 1.00 94.19 292 LEU A N 1
ATOM 2289 C CA . LEU A 1 292 ? -15.460 1.851 12.649 1.00 94.19 292 LEU A CA 1
ATOM 2290 C C . LEU A 1 292 ? -15.968 2.549 13.900 1.00 94.19 292 LEU A C 1
ATOM 2292 O O . LEU A 1 292 ? -17.094 3.034 13.952 1.00 94.19 292 LEU A O 1
ATOM 2296 N N . ARG A 1 293 ? -15.091 2.614 14.898 1.00 91.38 293 ARG A N 1
ATOM 2297 C CA . ARG A 1 293 ? -15.264 3.410 16.106 1.00 91.38 293 ARG A CA 1
ATOM 2298 C C . ARG A 1 293 ? -13.944 4.098 16.402 1.00 91.38 293 ARG A C 1
ATOM 2300 O O . ARG A 1 293 ? -12.900 3.446 16.376 1.00 91.38 293 ARG A O 1
ATOM 2307 N N . LEU A 1 294 ? -14.004 5.386 16.715 1.00 90.50 294 LEU A N 1
ATOM 2308 C CA . LEU A 1 294 ? -12.864 6.153 17.200 1.00 90.50 294 LEU A CA 1
ATOM 2309 C C . LEU A 1 294 ? -13.089 6.503 18.668 1.00 90.50 294 LEU A C 1
ATOM 2311 O O . LEU A 1 294 ? -14.213 6.774 19.089 1.00 90.50 294 LEU A O 1
ATOM 2315 N N . SER A 1 295 ? -12.021 6.441 19.454 1.00 85.38 295 SER A N 1
ATOM 2316 C CA . SER A 1 295 ? -12.033 6.849 20.853 1.00 85.38 295 SER A CA 1
ATOM 2317 C C . SER A 1 295 ? -10.751 7.619 21.134 1.00 85.38 295 SER A C 1
ATOM 2319 O O . SER A 1 295 ? -9.680 7.117 20.781 1.00 85.38 295 SER A O 1
ATOM 2321 N N . PRO A 1 296 ? -10.828 8.790 21.787 1.00 84.00 296 PRO A N 1
ATOM 2322 C CA . PRO A 1 296 ? -9.635 9.475 22.241 1.00 84.00 296 PRO A CA 1
ATOM 2323 C C . PRO A 1 296 ? -8.928 8.605 23.279 1.00 84.00 296 PRO A C 1
ATOM 2325 O O . PRO A 1 296 ? -9.565 7.970 24.128 1.00 84.00 296 PRO A O 1
ATOM 2328 N N . ILE A 1 297 ? -7.603 8.580 23.204 1.00 82.06 297 ILE A N 1
ATOM 2329 C CA . ILE A 1 297 ? -6.771 7.934 24.209 1.00 82.06 297 ILE A CA 1
ATOM 2330 C C . ILE A 1 297 ? -6.574 8.961 25.308 1.00 82.06 297 ILE A C 1
ATOM 2332 O O . ILE A 1 297 ? -5.954 10.002 25.108 1.00 82.06 297 ILE A O 1
ATOM 2336 N N . GLN A 1 298 ? -7.197 8.707 26.453 1.00 75.44 298 GLN A N 1
ATOM 2337 C CA . GLN A 1 298 ? -6.968 9.523 27.629 1.00 75.44 298 GLN A CA 1
ATOM 2338 C C . GLN A 1 298 ? -5.614 9.108 28.187 1.00 75.44 298 GLN A C 1
ATOM 2340 O O . GLN A 1 298 ? -5.495 8.024 28.759 1.00 75.44 298 GLN A O 1
ATOM 2345 N N . ASP A 1 299 ? -4.609 9.965 28.019 1.00 63.31 299 ASP A N 1
ATOM 2346 C CA . ASP A 1 299 ? -3.373 9.877 28.787 1.00 63.31 299 ASP A CA 1
ATOM 2347 C C . ASP A 1 299 ? -3.759 10.081 30.250 1.00 63.31 299 ASP A C 1
ATOM 2349 O O . ASP A 1 299 ? -3.855 11.202 30.761 1.00 63.31 299 ASP A O 1
ATOM 2353 N N . ALA A 1 300 ? -4.085 8.982 30.924 1.00 52.28 300 ALA A N 1
ATOM 2354 C CA . ALA A 1 300 ? -4.262 8.991 32.355 1.00 52.28 300 ALA A CA 1
ATOM 2355 C C . ALA A 1 300 ? -2.954 9.554 32.916 1.00 52.28 300 ALA A C 1
ATOM 2357 O O . ALA A 1 300 ? -1.899 8.955 32.729 1.00 52.28 300 ALA A O 1
ATOM 2358 N N . GLY A 1 301 ? -3.004 10.723 33.562 1.00 50.19 301 GLY A N 1
ATOM 2359 C CA . GLY A 1 301 ? -1.876 11.352 34.258 1.00 50.19 301 GLY A CA 1
ATOM 2360 C C . GLY A 1 301 ? -1.417 10.538 35.476 1.00 50.19 301 GLY A C 1
ATOM 2361 O O . GLY A 1 301 ? -1.297 11.062 36.582 1.00 50.19 301 GLY A O 1
ATOM 2362 N N . VAL A 1 302 ? -1.210 9.240 35.283 1.00 44.44 302 VAL A N 1
ATOM 2363 C CA . VAL A 1 302 ? -0.950 8.195 36.256 1.00 44.44 302 VAL A CA 1
ATOM 2364 C C . VAL A 1 302 ? 0.376 7.570 35.854 1.00 44.44 302 VAL A C 1
ATOM 2366 O O . VAL A 1 302 ? 0.542 7.038 34.763 1.00 44.44 302 VAL A O 1
ATOM 2369 N N . LYS A 1 303 ? 1.350 7.699 36.750 1.00 41.75 303 LYS A N 1
ATOM 2370 C CA . LYS A 1 303 ? 2.684 7.117 36.624 1.00 41.75 303 LYS A CA 1
ATOM 2371 C C . LYS A 1 303 ? 2.589 5.632 36.245 1.00 41.75 303 LYS A C 1
ATOM 2373 O O . LYS A 1 303 ? 2.057 4.863 37.035 1.00 41.75 303 LYS A O 1
ATOM 2378 N N . GLY A 1 304 ? 3.164 5.274 35.097 1.00 41.69 304 GLY A N 1
ATOM 2379 C CA . GLY A 1 304 ? 3.578 3.915 34.740 1.00 41.69 304 GLY A CA 1
ATOM 2380 C C . GLY A 1 304 ? 2.455 2.886 34.660 1.00 41.69 304 GLY A C 1
ATOM 2381 O O . GLY A 1 304 ? 2.294 2.087 35.576 1.00 41.69 304 GLY A O 1
ATOM 2382 N N . TYR A 1 305 ? 1.732 2.863 33.543 1.00 42.41 305 TYR A N 1
ATOM 2383 C CA . TYR A 1 305 ? 1.215 1.600 33.022 1.00 42.41 305 TYR A CA 1
ATOM 2384 C C . TYR A 1 305 ? 2.085 1.226 31.828 1.00 42.41 305 TYR A C 1
ATOM 2386 O O . TYR A 1 305 ? 1.921 1.777 30.740 1.00 42.41 305 TYR A O 1
ATOM 2394 N N . ASP A 1 306 ? 3.046 0.337 32.071 1.00 42.75 306 ASP A N 1
ATOM 2395 C CA . ASP A 1 306 ? 3.718 -0.389 31.002 1.00 42.75 306 ASP A CA 1
ATOM 2396 C C . ASP A 1 306 ? 2.650 -1.247 30.312 1.00 42.75 306 ASP A C 1
ATOM 2398 O O . ASP A 1 306 ? 2.004 -2.086 30.939 1.00 42.75 306 ASP A O 1
ATOM 2402 N N . PHE A 1 307 ? 2.424 -0.979 29.027 1.00 48.91 307 PHE A N 1
ATOM 2403 C CA . PHE A 1 307 ? 1.575 -1.782 28.139 1.00 48.91 307 PHE A CA 1
ATOM 2404 C C . PHE A 1 307 ? 2.320 -3.010 27.591 1.00 48.91 307 PHE A C 1
ATOM 2406 O O . PHE A 1 307 ? 1.877 -3.625 26.619 1.00 48.91 307 PHE A O 1
ATOM 2413 N N . ASP A 1 308 ? 3.442 -3.368 28.213 1.00 42.06 308 ASP A N 1
ATOM 2414 C CA . ASP A 1 308 ? 4.175 -4.580 27.900 1.00 42.06 308 ASP A CA 1
ATOM 2415 C C . ASP A 1 308 ? 3.304 -5.777 28.334 1.00 42.06 308 ASP A C 1
ATOM 2417 O O . ASP A 1 308 ? 2.965 -5.945 29.503 1.00 42.06 308 ASP A O 1
ATOM 2421 N N . ASP A 1 309 ? 2.898 -6.581 27.351 1.00 41.22 309 ASP A N 1
ATOM 2422 C CA . ASP A 1 309 ? 2.289 -7.912 27.497 1.00 41.22 309 ASP A CA 1
ATOM 2423 C C . ASP A 1 309 ? 0.770 -8.028 27.727 1.00 41.22 309 ASP A C 1
ATOM 2425 O O . ASP A 1 309 ? 0.287 -9.077 28.165 1.00 41.22 309 ASP A O 1
ATOM 2429 N N . ALA A 1 310 ? -0.043 -7.052 27.307 1.00 41.09 310 ALA A N 1
ATOM 2430 C CA . ALA A 1 310 ? -1.455 -7.346 27.027 1.00 41.09 310 ALA A CA 1
ATOM 2431 C C . ALA A 1 310 ? -1.582 -8.114 25.697 1.00 41.09 310 ALA A C 1
ATOM 2433 O O . ALA A 1 310 ? -2.066 -7.596 24.687 1.00 41.09 310 ALA A O 1
ATOM 2434 N N . GLU A 1 311 ? -1.141 -9.375 25.698 1.00 37.97 311 GLU A N 1
ATOM 2435 C CA . GLU A 1 311 ? -1.547 -10.369 24.714 1.00 37.97 311 GLU A CA 1
ATOM 2436 C C . GLU A 1 311 ? -3.077 -10.453 24.781 1.00 37.97 311 GLU A C 1
ATOM 2438 O O . GLU A 1 311 ? -3.665 -11.060 25.679 1.00 37.97 311 GLU A O 1
ATOM 2443 N N . LEU A 1 312 ? -3.739 -9.747 23.860 1.00 38.34 312 LEU A N 1
ATOM 2444 C CA . LEU A 1 312 ? -5.169 -9.855 23.626 1.00 38.34 312 LEU A CA 1
ATOM 2445 C C . LEU A 1 312 ? -5.416 -11.313 23.248 1.00 38.34 312 LEU A C 1
ATOM 2447 O O . LEU A 1 312 ? -5.255 -11.712 22.093 1.00 38.34 312 LEU A O 1
ATOM 2451 N N . THR A 1 313 ? -5.768 -12.111 24.254 1.00 27.14 313 THR A N 1
ATOM 2452 C CA . THR A 1 313 ? -6.303 -13.453 24.092 1.00 27.14 313 THR A CA 1
ATOM 2453 C C . THR A 1 313 ? -7.542 -13.297 23.233 1.00 27.14 313 THR A C 1
ATOM 2455 O O . THR A 1 313 ? -8.629 -12.933 23.678 1.00 27.14 313 THR A O 1
ATOM 2458 N N . VAL A 1 314 ? -7.347 -13.491 21.934 1.00 34.75 314 VAL A N 1
ATOM 2459 C CA . VAL A 1 314 ? -8.439 -13.730 21.014 1.00 34.75 314 VAL A CA 1
ATOM 2460 C C . VAL A 1 314 ? -9.043 -15.016 21.522 1.00 34.75 314 VAL A C 1
ATOM 2462 O O . VAL A 1 314 ? -8.416 -16.067 21.435 1.00 34.75 314 VAL A O 1
ATOM 2465 N N . ASP A 1 315 ? -10.221 -14.907 22.123 1.00 31.47 315 ASP A N 1
ATOM 2466 C CA . ASP A 1 315 ? -11.016 -16.060 22.492 1.00 31.47 315 ASP A CA 1
ATOM 2467 C C . ASP A 1 315 ? -11.326 -16.805 21.182 1.00 31.47 315 ASP A C 1
ATOM 2469 O O . ASP A 1 315 ? -12.252 -16.484 20.437 1.00 31.47 315 ASP A O 1
ATOM 2473 N N . GLU A 1 316 ? -10.458 -17.757 20.838 1.00 35.94 316 GLU A N 1
ATOM 2474 C CA . GLU A 1 316 ? -10.469 -18.541 19.598 1.00 35.94 316 GLU A CA 1
ATOM 2475 C C . GLU A 1 316 ? -11.668 -19.511 19.563 1.00 35.94 316 GLU A C 1
ATOM 2477 O O . GLU A 1 316 ? -11.915 -20.222 18.589 1.00 35.94 316 GLU A O 1
ATOM 2482 N N . LYS A 1 317 ? -12.484 -19.504 20.622 1.00 27.23 317 LYS A N 1
ATOM 2483 C CA . LYS A 1 317 ? -13.716 -20.275 20.774 1.00 27.23 317 LYS A CA 1
ATOM 2484 C C . LYS A 1 317 ? -14.949 -19.486 20.339 1.00 27.23 317 LYS A C 1
ATOM 2486 O O . LYS A 1 317 ? -15.905 -19.344 21.091 1.00 27.23 317 LYS A O 1
ATOM 2491 N N . LEU A 1 318 ? -14.966 -19.024 19.094 1.00 31.39 318 LEU A N 1
ATOM 2492 C CA . LEU A 1 318 ? -16.223 -18.698 18.408 1.00 31.39 318 LEU A CA 1
ATOM 2493 C C . LEU A 1 318 ? -16.121 -18.931 16.895 1.00 31.39 318 LEU A C 1
ATOM 2495 O O . LEU A 1 318 ? -16.640 -18.178 16.081 1.00 31.39 318 LEU A O 1
ATOM 2499 N N . VAL A 1 319 ? -15.485 -20.044 16.520 1.00 32.25 319 VAL A N 1
ATOM 2500 C CA . VAL A 1 319 ? -15.734 -20.722 15.242 1.00 32.25 319 VAL A CA 1
ATOM 2501 C C . VAL A 1 319 ? -16.542 -21.983 15.540 1.00 32.25 319 VAL A C 1
ATOM 2503 O O . VAL A 1 319 ? -16.045 -23.103 15.506 1.00 32.25 319 VAL A O 1
ATOM 2506 N N . SER A 1 320 ? -17.816 -21.808 15.884 1.00 27.52 320 SER A N 1
ATOM 2507 C CA . SER A 1 320 ? -18.789 -22.890 15.765 1.00 27.52 320 SER A CA 1
ATOM 2508 C C . SER A 1 320 ? -20.169 -22.325 15.451 1.00 27.52 320 SER A C 1
ATOM 2510 O O . SER A 1 320 ? -20.724 -21.568 16.240 1.00 27.52 320 SER A O 1
ATOM 2512 N N . ALA A 1 321 ? -20.707 -22.777 14.320 1.00 27.11 321 ALA A N 1
ATOM 2513 C CA . ALA A 1 321 ? -22.109 -22.718 13.922 1.00 27.11 321 ALA A CA 1
ATOM 2514 C C . ALA A 1 321 ? -22.694 -21.337 13.569 1.00 27.11 321 ALA A C 1
ATOM 2516 O O . ALA A 1 321 ? -23.428 -20.730 14.340 1.00 27.11 321 ALA A O 1
ATOM 2517 N N . ALA A 1 322 ? -22.490 -20.940 12.313 1.00 23.23 322 ALA A N 1
ATOM 2518 C CA . ALA A 1 322 ? -23.570 -20.397 11.488 1.00 23.23 322 ALA A CA 1
ATOM 2519 C C . ALA A 1 322 ? -23.256 -20.688 10.008 1.00 23.23 322 ALA A C 1
ATOM 2521 O O . ALA A 1 322 ? -22.457 -19.989 9.383 1.00 23.23 322 ALA A O 1
ATOM 2522 N N . CYS A 1 323 ? -23.833 -21.780 9.492 1.00 28.94 323 CYS A N 1
ATOM 2523 C CA . CYS A 1 323 ? -24.173 -21.894 8.071 1.00 28.94 323 CYS A CA 1
ATOM 2524 C C . CYS A 1 323 ? -25.425 -21.053 7.811 1.00 28.94 323 CYS A C 1
ATOM 2526 O O . CYS A 1 323 ? -26.311 -21.075 8.696 1.00 28.94 323 CYS A O 1
#

Foldseek 3Di:
DDDDDDDDDDDDDDDDDDPDPPPPPDDPPDPPPPPPDPVVVVVVVVVVVVVVVVVVVVCVVCVPDDPVVVVVVVVVVVVVCVVCVVVVVVVVVVVVVVVVCVVCVVVVCVVVVVPPPVVVVVVCVVDPPPCVPPDPVVVVVVVVVPDPPPVPPPPDPDDDDDDPDDPPPPPKFWKKKWKDKAPDDIDIDDIDTNQPDDDDDDDDDDDDDDPVDAFIKIKMFMWTPDPDDTDTPWIDIGHPVRVVVLQVVLVVVCVVPPVVVVVVCVPDDPDNDDDLVSFDWDAIPPGDIDTDHDDDDPPPPDPDDDPPDPPVPPVPPPPDDDD

Radius of gyration: 34.64 Å; chains: 1; bounding box: 118×63×82 Å